Protein AF-A0A430KWW9-F1 (afdb_monomer_lite)

Organism: NCBI:txid1147111

pLDDT: mean 76.08, std 17.04, range [33.22, 94.31]

Radius of gyration: 26.54 Å; chains: 1; bounding box: 90×92×51 Å

Secondary structure (DSSP, 8-state):
--PPPPPPPPPP------TTSHHHHHHHHHHHHHHHHHHHHHHHH-TT--PPP--TT----HHHHHHHHHHTSHHHHHHHHHHHHHHHHS-GGGS----SS-HHHHHHHHHHH--SSSHHHHHHHHHHHHHHHHHHHHHHHHTT-SS--HHHHHHHHHHHT--HHHHHHHHHHHHHHHHHH-STT---GGGS----SSSS-HHHHHHHHHH-TTPPPHHHHHHHTT-HHHHHHTS-HHHHHHHHHHHHHHHHHHHH-----BHHHHHT--S----HHHHHHHT-B-

Foldseek 3Di:
DDDDDDDDDDDDDDDDPPPDPPPVVVVLVVLVVVLVVLQVLQCVVAVQFPQFDADPPDRADLLLSLQQSLLRGLLLLVLLVVLVVCLVPDDPPLADDPDPDDPLLRLLLLLVSQDDPDSNSVLSNLVSLQSNLVVVCVVCVVVVHRDDDPVRLVVVCVSSVHDSVVNVVSNVSNLLSCLQLDPPQSLSSSSRDPQDDPPDPPVVSVVCCVSPSNHQDPVSSVVSSVRNVSNVVRHDPVSSVLSSVLSVQVVCCVPVVDDWDFQCNVVVPVVPPSHSVVSSNRSDID

Structure (mmCIF, N/CA/C/O backbone):
data_AF-A0A430KWW9-F1
#
_entry.id   AF-A0A430KWW9-F1
#
loop_
_atom_site.group_PDB
_atom_site.id
_atom_site.type_symbol
_atom_site.label_atom_id
_atom_site.label_alt_id
_atom_site.label_comp_id
_atom_site.label_asym_id
_atom_site.label_entity_id
_atom_site.label_seq_id
_atom_site.pdbx_PDB_ins_code
_atom_site.Cartn_x
_atom_site.Cartn_y
_atom_site.Cartn_z
_atom_site.occupancy
_atom_site.B_iso_or_equiv
_atom_site.auth_seq_id
_atom_site.auth_comp_id
_atom_site.auth_asym_id
_atom_site.auth_atom_id
_atom_site.pdbx_PDB_model_num
ATOM 1 N N . MET A 1 1 ? 66.728 -73.076 -13.005 1.00 38.78 1 MET A N 1
ATOM 2 C CA . MET A 1 1 ? 66.770 -71.621 -12.751 1.00 38.78 1 MET A CA 1
ATOM 3 C C . MET A 1 1 ? 65.461 -70.983 -13.212 1.00 38.78 1 MET A C 1
ATOM 5 O O . MET A 1 1 ? 65.357 -70.652 -14.385 1.00 38.78 1 MET A O 1
ATOM 9 N N . PRO A 1 2 ? 64.451 -70.851 -12.337 1.00 38.16 2 PRO A N 1
ATOM 10 C CA . PRO A 1 2 ? 63.331 -69.935 -12.533 1.00 38.16 2 PRO A CA 1
ATOM 11 C C . PRO A 1 2 ? 63.463 -68.717 -11.599 1.00 38.16 2 PRO A C 1
ATOM 13 O O . PRO A 1 2 ? 63.706 -68.868 -10.402 1.00 38.16 2 PRO A O 1
ATOM 16 N N . LEU A 1 3 ? 63.342 -67.512 -12.162 1.00 37.22 3 LEU A N 1
ATOM 17 C CA . LEU A 1 3 ? 63.387 -66.235 -11.439 1.00 37.22 3 LEU A CA 1
ATOM 18 C C . LEU A 1 3 ? 62.033 -65.905 -10.770 1.00 37.22 3 LEU A C 1
ATOM 20 O O . LEU A 1 3 ? 60.998 -66.379 -11.243 1.00 37.22 3 LEU A O 1
ATOM 24 N N . PRO A 1 4 ? 62.021 -65.108 -9.680 1.00 42.25 4 PRO A N 1
ATOM 25 C CA . PRO A 1 4 ? 60.924 -65.049 -8.718 1.00 42.25 4 PRO A CA 1
ATOM 26 C C . PRO A 1 4 ? 59.933 -63.893 -8.934 1.00 42.25 4 PRO A C 1
ATOM 28 O O . PRO A 1 4 ? 60.254 -62.835 -9.471 1.00 42.25 4 PRO A O 1
ATOM 31 N N . ILE A 1 5 ? 58.726 -64.126 -8.418 1.00 39.41 5 ILE A N 1
ATOM 32 C CA . ILE A 1 5 ? 57.559 -63.240 -8.339 1.00 39.41 5 ILE A CA 1
ATOM 33 C C . ILE A 1 5 ? 57.822 -62.098 -7.338 1.00 39.41 5 ILE A C 1
ATOM 35 O O . ILE A 1 5 ? 58.168 -62.353 -6.184 1.00 39.41 5 ILE A O 1
ATOM 39 N N . LEU A 1 6 ? 57.620 -60.842 -7.755 1.00 41.22 6 LEU A N 1
ATOM 40 C CA . LEU A 1 6 ? 57.701 -59.664 -6.883 1.00 41.22 6 LEU A CA 1
ATOM 41 C C . LEU A 1 6 ? 56.338 -59.320 -6.259 1.00 41.22 6 LEU A C 1
ATOM 43 O O . LEU A 1 6 ? 55.342 -59.116 -6.950 1.00 41.22 6 LEU A O 1
ATOM 47 N N . LEU A 1 7 ? 56.346 -59.227 -4.926 1.00 38.12 7 LEU A N 1
ATOM 48 C CA . LEU A 1 7 ? 55.269 -58.774 -4.046 1.00 38.12 7 LEU A CA 1
ATOM 49 C C . LEU A 1 7 ? 54.852 -57.314 -4.312 1.00 38.12 7 LEU A C 1
ATOM 51 O O . LEU A 1 7 ? 55.646 -56.393 -4.121 1.00 38.12 7 LEU A O 1
ATOM 55 N N . GLY A 1 8 ? 53.569 -57.095 -4.615 1.00 35.69 8 GLY A N 1
ATOM 56 C CA . GLY A 1 8 ? 52.914 -55.784 -4.562 1.00 35.69 8 GLY A CA 1
ATOM 57 C C . GLY A 1 8 ? 52.232 -55.549 -3.209 1.00 35.69 8 GLY A C 1
ATOM 58 O O . GLY A 1 8 ? 51.313 -56.271 -2.831 1.00 35.69 8 GLY A O 1
ATOM 59 N N . LYS A 1 9 ? 52.705 -54.541 -2.469 1.00 38.06 9 LYS A N 1
ATOM 60 C CA . LYS A 1 9 ? 52.205 -54.100 -1.155 1.00 38.06 9 LYS A CA 1
ATOM 61 C C . LYS A 1 9 ? 50.854 -53.369 -1.277 1.00 38.06 9 LYS A C 1
ATOM 63 O O . LYS A 1 9 ? 50.667 -52.568 -2.186 1.00 38.06 9 LYS A O 1
ATOM 68 N N . ARG A 1 10 ? 49.947 -53.600 -0.315 1.00 34.56 10 ARG A N 1
ATOM 69 C CA . ARG A 1 10 ? 48.688 -52.847 -0.112 1.00 34.56 10 ARG A CA 1
ATOM 70 C C . ARG A 1 10 ? 48.962 -51.350 0.127 1.00 34.56 10 ARG A C 1
ATOM 72 O O . ARG A 1 10 ? 49.798 -51.054 0.985 1.00 34.56 10 ARG A O 1
ATOM 79 N N . PRO A 1 11 ? 48.225 -50.418 -0.501 1.00 36.50 11 PRO A N 1
ATOM 80 C CA . PRO A 1 11 ? 48.185 -49.030 -0.058 1.00 36.50 11 PRO A CA 1
ATOM 81 C C . PRO A 1 11 ? 47.223 -48.856 1.125 1.00 36.50 11 PRO A C 1
ATOM 83 O O . PRO A 1 11 ? 46.159 -49.474 1.185 1.00 36.50 11 PRO A O 1
ATOM 86 N N . ARG A 1 12 ? 47.654 -48.022 2.074 1.00 33.22 12 ARG A N 1
ATOM 87 C CA . ARG A 1 12 ? 46.928 -47.566 3.263 1.00 33.22 12 ARG A CA 1
ATOM 88 C C . ARG A 1 12 ? 45.731 -46.697 2.866 1.00 33.22 12 ARG A C 1
ATOM 90 O O . ARG A 1 12 ? 45.786 -45.992 1.866 1.00 33.22 12 ARG A O 1
ATOM 97 N N . ALA A 1 13 ? 44.677 -46.756 3.677 1.00 37.62 13 ALA A N 1
ATOM 98 C CA . ALA A 1 13 ? 43.597 -45.784 3.653 1.00 37.62 13 ALA A CA 1
ATOM 99 C C . ALA A 1 13 ? 44.137 -44.443 4.168 1.00 37.62 13 ALA A C 1
ATOM 101 O O . ALA A 1 13 ? 44.498 -44.344 5.340 1.00 37.62 13 ALA A O 1
ATOM 102 N N . ASP A 1 14 ? 44.211 -43.454 3.282 1.00 36.47 14 ASP A N 1
ATOM 103 C CA . ASP A 1 14 ? 44.423 -42.064 3.660 1.00 36.47 14 ASP A CA 1
ATOM 104 C C . ASP A 1 14 ? 43.061 -41.413 3.918 1.00 36.47 14 ASP A C 1
ATOM 106 O O . ASP A 1 14 ? 42.195 -41.324 3.045 1.00 36.47 14 ASP A O 1
ATOM 110 N N . ASP A 1 15 ? 42.904 -40.984 5.165 1.00 42.59 15 ASP A N 1
ATOM 111 C CA . ASP A 1 15 ? 41.887 -40.069 5.659 1.00 42.59 15 ASP A CA 1
ATOM 112 C C . ASP A 1 15 ? 41.907 -38.776 4.823 1.00 42.59 15 ASP A C 1
ATOM 114 O O . ASP A 1 15 ? 42.842 -37.977 4.902 1.00 42.59 15 ASP A O 1
ATOM 118 N N . GLN A 1 16 ? 40.855 -38.530 4.041 1.00 38.06 16 GLN A N 1
ATOM 119 C CA . GLN A 1 16 ? 40.534 -37.187 3.557 1.00 38.06 16 GLN A CA 1
ATOM 120 C C . GLN A 1 16 ? 39.196 -36.749 4.142 1.00 38.06 16 GLN A C 1
ATOM 122 O O . GLN A 1 16 ? 38.118 -36.950 3.580 1.00 38.06 16 GLN A O 1
ATOM 127 N N . GLY A 1 17 ? 39.298 -36.106 5.307 1.00 33.53 17 GLY A N 1
ATOM 128 C CA . GLY A 1 17 ? 38.228 -35.327 5.906 1.00 33.53 17 GLY A CA 1
ATOM 129 C C . GLY A 1 17 ? 37.705 -34.288 4.916 1.00 33.53 17 GLY A C 1
ATOM 130 O O . GLY A 1 17 ? 38.382 -33.321 4.571 1.00 33.53 17 GLY A O 1
ATOM 131 N N . THR A 1 18 ? 36.462 -34.478 4.484 1.00 36.53 18 THR A N 1
ATOM 132 C CA . THR A 1 18 ? 35.716 -33.508 3.683 1.00 36.53 18 THR A CA 1
ATOM 133 C C . THR A 1 18 ? 35.315 -32.329 4.579 1.00 36.53 18 THR A C 1
ATOM 135 O O . THR A 1 18 ? 34.227 -32.287 5.153 1.00 36.53 18 THR A O 1
ATOM 138 N N . GLN A 1 19 ? 36.213 -31.356 4.747 1.00 48.34 19 GLN A N 1
ATOM 139 C CA . GLN A 1 19 ? 35.914 -30.073 5.388 1.00 48.34 19 GLN A CA 1
ATOM 140 C C . GLN A 1 19 ? 35.243 -29.108 4.399 1.00 48.34 19 GLN A C 1
ATOM 142 O O . GLN A 1 19 ? 35.874 -28.186 3.893 1.00 48.34 19 GLN A O 1
ATOM 147 N N . THR A 1 20 ? 33.939 -29.262 4.162 1.00 44.56 20 THR A N 1
ATOM 148 C CA . THR A 1 20 ? 33.122 -28.209 3.512 1.00 44.56 20 THR A CA 1
ATOM 149 C C . THR A 1 20 ? 31.705 -28.046 4.084 1.00 44.56 20 THR A C 1
ATOM 151 O O . THR A 1 20 ? 30.965 -27.184 3.621 1.00 44.56 20 THR A O 1
ATOM 154 N N . SER A 1 21 ? 31.316 -28.753 5.155 1.00 48.50 21 SER A N 1
ATOM 155 C CA . SER A 1 21 ? 29.934 -28.694 5.686 1.00 48.50 21 SER A CA 1
ATOM 156 C C . SER A 1 21 ? 29.679 -27.646 6.787 1.00 48.50 21 SER A C 1
ATOM 158 O O . SER A 1 21 ? 28.544 -27.445 7.209 1.00 48.50 21 SER A O 1
ATOM 160 N N . GLY A 1 22 ? 30.704 -26.932 7.268 1.00 41.28 22 GLY A N 1
ATOM 161 C CA . GLY A 1 22 ? 30.567 -26.057 8.443 1.00 41.28 22 GLY A CA 1
ATOM 162 C C . GLY A 1 22 ? 29.985 -24.659 8.185 1.00 41.28 22 GLY A C 1
ATOM 163 O O . GLY A 1 22 ? 29.409 -24.066 9.096 1.00 41.28 22 GLY A O 1
ATOM 164 N N . ARG A 1 23 ? 30.144 -24.090 6.981 1.00 46.41 23 ARG A N 1
ATOM 165 C CA . ARG A 1 23 ? 29.749 -22.691 6.696 1.00 46.41 23 ARG A CA 1
ATOM 166 C C . ARG A 1 23 ? 28.270 -22.538 6.325 1.00 46.41 23 ARG A C 1
ATOM 168 O O . ARG A 1 23 ? 27.642 -21.604 6.817 1.00 46.41 23 ARG A O 1
ATOM 175 N N . GLY A 1 24 ? 27.706 -23.463 5.544 1.00 51.75 24 GLY A N 1
ATOM 176 C CA . GLY A 1 24 ? 26.287 -23.433 5.151 1.00 51.75 24 GLY A CA 1
ATOM 177 C C . GLY A 1 24 ? 25.342 -23.555 6.351 1.00 51.75 24 GLY A C 1
ATOM 178 O O . GLY A 1 24 ? 24.460 -22.720 6.544 1.00 51.75 24 GLY A O 1
ATOM 179 N N . THR A 1 25 ? 25.611 -24.510 7.244 1.00 58.78 25 THR A N 1
ATOM 180 C CA . THR A 1 25 ? 24.806 -24.751 8.454 1.00 58.78 25 THR A CA 1
ATOM 181 C C . THR A 1 25 ? 24.889 -23.590 9.457 1.00 58.78 25 THR A C 1
ATOM 183 O O . THR A 1 25 ? 23.905 -23.247 10.114 1.00 58.78 25 THR A O 1
ATOM 186 N N . ARG A 1 26 ? 26.048 -22.916 9.563 1.00 57.81 26 ARG A N 1
ATOM 187 C CA . ARG A 1 26 ? 26.227 -21.737 10.438 1.00 57.81 26 ARG A CA 1
ATOM 188 C C . ARG A 1 26 ? 25.519 -20.486 9.907 1.00 57.81 26 ARG A C 1
ATOM 190 O O . ARG A 1 26 ? 24.989 -19.714 10.700 1.00 57.81 26 ARG A O 1
ATOM 197 N N . ALA A 1 27 ? 25.495 -20.280 8.591 1.00 63.19 27 ALA A N 1
ATOM 198 C CA . ALA A 1 27 ? 24.801 -19.146 7.983 1.00 63.19 27 ALA A CA 1
ATOM 199 C C . ALA A 1 27 ? 23.269 -19.283 8.089 1.00 63.19 27 ALA A C 1
ATOM 201 O O . ALA A 1 27 ? 22.613 -18.341 8.529 1.00 63.19 27 ALA A O 1
ATOM 202 N N . CYS A 1 28 ? 22.719 -20.472 7.804 1.00 62.16 28 CYS A N 1
ATOM 203 C CA . CYS A 1 28 ? 21.290 -20.776 7.974 1.00 62.16 28 CYS A CA 1
ATOM 204 C C . CYS A 1 28 ? 20.840 -20.580 9.436 1.00 62.16 28 CYS A C 1
ATOM 206 O O . CYS A 1 28 ? 19.866 -19.881 9.724 1.00 62.16 28 CYS A O 1
ATOM 208 N N . THR A 1 29 ? 21.624 -21.083 10.400 1.00 74.50 29 THR A N 1
ATOM 209 C CA . THR A 1 29 ? 21.323 -20.886 11.829 1.00 74.50 29 THR A CA 1
ATOM 210 C C . THR A 1 29 ? 21.416 -19.420 12.262 1.00 74.50 29 THR A C 1
ATOM 212 O O . THR A 1 29 ? 20.619 -18.986 13.094 1.00 74.50 29 THR A O 1
ATOM 215 N N . ALA A 1 30 ? 22.333 -18.626 11.700 1.00 81.25 30 ALA A N 1
ATOM 216 C CA . ALA A 1 30 ? 22.429 -17.195 11.987 1.00 81.25 30 ALA A CA 1
ATOM 217 C C . ALA A 1 30 ? 21.227 -16.405 11.441 1.00 81.25 30 ALA A C 1
ATOM 219 O O . ALA A 1 30 ? 20.666 -15.583 12.169 1.00 81.25 30 ALA A O 1
ATOM 220 N N . SER A 1 31 ? 20.798 -16.672 10.204 1.00 83.38 31 SER A N 1
ATOM 221 C CA . SER A 1 31 ? 19.612 -16.042 9.608 1.00 83.38 31 SER A CA 1
ATOM 222 C C . SER A 1 31 ? 18.344 -16.375 10.395 1.00 83.38 31 SER A C 1
ATOM 224 O O . SER A 1 31 ? 17.605 -15.470 10.782 1.00 83.38 31 SER A O 1
ATOM 226 N N . ARG A 1 32 ? 18.143 -17.649 10.757 1.00 86.81 32 ARG A N 1
ATOM 227 C CA . ARG A 1 32 ? 16.994 -18.071 11.574 1.00 86.81 32 ARG A CA 1
ATOM 228 C C . ARG A 1 32 ? 16.981 -17.404 12.950 1.00 86.81 32 ARG A C 1
ATOM 230 O O . ARG A 1 32 ? 15.936 -16.946 13.404 1.00 86.81 32 ARG A O 1
ATOM 237 N N . ARG A 1 33 ? 18.143 -17.285 13.607 1.00 88.06 33 ARG A N 1
ATOM 238 C CA . ARG A 1 33 ? 18.267 -16.567 14.892 1.00 88.06 33 ARG A CA 1
ATOM 239 C C . ARG A 1 33 ? 17.869 -15.097 14.770 1.00 88.06 33 ARG A C 1
ATOM 241 O O . ARG A 1 33 ? 17.209 -14.590 15.673 1.00 88.06 33 ARG A O 1
ATOM 248 N N . LYS A 1 34 ? 18.234 -14.425 13.671 1.00 90.44 34 LYS A N 1
ATOM 249 C CA . LYS A 1 34 ? 17.831 -13.032 13.416 1.00 90.44 34 LYS A CA 1
ATOM 250 C C . LYS A 1 34 ? 16.319 -12.901 13.250 1.00 90.44 34 LYS A C 1
ATOM 252 O O . LYS A 1 34 ? 15.728 -12.045 13.902 1.00 90.44 34 LYS A O 1
ATOM 257 N N . LEU A 1 35 ? 15.696 -13.772 12.453 1.00 92.44 35 LEU A N 1
ATOM 258 C CA . LEU A 1 35 ? 14.239 -13.772 12.272 1.00 92.44 35 LEU A CA 1
ATOM 259 C C . LEU A 1 35 ? 13.503 -14.064 13.585 1.00 92.44 35 LEU A C 1
ATOM 261 O O . LEU A 1 35 ? 12.558 -13.357 13.917 1.00 92.44 35 LEU A O 1
ATOM 265 N N . ASN A 1 36 ? 13.982 -15.022 14.383 1.00 91.75 36 ASN A N 1
ATOM 266 C CA . ASN A 1 36 ? 13.410 -15.306 15.702 1.00 91.75 36 ASN A CA 1
ATOM 267 C C . ASN A 1 36 ? 13.540 -14.104 16.649 1.00 91.75 36 ASN A C 1
ATOM 269 O O . ASN A 1 36 ? 12.582 -13.747 17.327 1.00 91.75 36 ASN A O 1
ATOM 273 N N . ALA A 1 37 ? 14.696 -13.435 16.671 1.00 92.56 37 ALA A N 1
ATOM 274 C CA . ALA A 1 37 ? 14.883 -12.231 17.477 1.00 92.56 37 ALA A CA 1
ATOM 275 C C . ALA A 1 37 ? 13.965 -11.081 17.027 1.00 92.56 37 ALA A C 1
ATOM 277 O O . ALA A 1 37 ? 13.469 -10.328 17.865 1.00 92.56 37 ALA A O 1
ATOM 278 N N . LEU A 1 38 ? 13.725 -10.941 15.720 1.00 92.44 38 LEU A N 1
ATOM 279 C CA . LEU A 1 38 ? 12.772 -9.973 15.181 1.00 92.44 38 LEU A CA 1
ATOM 280 C C . LEU A 1 38 ? 11.329 -10.335 15.560 1.00 92.44 38 LEU A C 1
ATOM 282 O O . LEU A 1 38 ? 10.604 -9.467 16.033 1.00 92.44 38 LEU A O 1
ATOM 286 N N . ALA A 1 39 ? 10.937 -11.604 15.435 1.00 93.62 39 ALA A N 1
ATOM 287 C CA . ALA A 1 39 ? 9.628 -12.100 15.856 1.00 93.62 39 ALA A CA 1
ATOM 288 C C . ALA A 1 39 ? 9.351 -11.799 17.336 1.00 93.62 39 ALA A C 1
ATOM 290 O O . ALA A 1 39 ? 8.290 -11.282 17.668 1.00 93.62 39 ALA A O 1
ATOM 291 N N . GLU A 1 40 ? 10.324 -12.040 18.219 1.00 93.12 40 GLU A N 1
ATOM 292 C CA . GLU A 1 40 ? 10.206 -11.713 19.644 1.00 93.12 40 GLU A CA 1
ATOM 293 C C . GLU A 1 40 ? 10.047 -10.209 19.893 1.00 93.12 40 GLU A C 1
ATOM 295 O O . GLU A 1 40 ? 9.245 -9.797 20.730 1.00 93.12 40 GLU A O 1
ATOM 300 N N . LYS A 1 41 ? 10.774 -9.362 19.153 1.00 92.12 41 LYS A N 1
ATOM 301 C CA . LYS A 1 41 ? 10.590 -7.904 19.233 1.00 92.12 41 LYS A CA 1
ATOM 302 C C . LYS A 1 41 ? 9.190 -7.490 18.789 1.00 92.12 41 LYS A C 1
ATOM 304 O O . LYS A 1 41 ? 8.596 -6.630 19.431 1.00 92.12 41 LYS A O 1
ATOM 309 N N . ILE A 1 42 ? 8.674 -8.096 17.720 1.00 91.38 42 ILE A N 1
ATOM 310 C CA . ILE A 1 42 ? 7.328 -7.815 17.218 1.00 91.38 42 ILE A CA 1
ATOM 311 C C . ILE A 1 42 ? 6.282 -8.250 18.242 1.00 91.38 42 ILE A C 1
ATOM 313 O O . ILE A 1 42 ? 5.456 -7.425 18.594 1.00 91.38 42 ILE A O 1
ATOM 317 N N . ARG A 1 43 ? 6.357 -9.466 18.799 1.00 91.25 43 ARG A N 1
ATOM 318 C CA . ARG A 1 43 ? 5.408 -9.945 19.827 1.00 91.25 43 ARG A CA 1
ATOM 319 C C . ARG A 1 43 ? 5.369 -9.056 21.066 1.00 91.25 43 ARG A C 1
ATOM 321 O O . ARG A 1 43 ? 4.312 -8.853 21.647 1.00 91.25 43 ARG A O 1
ATOM 328 N N . LYS A 1 44 ? 6.521 -8.520 21.478 1.00 88.69 44 LYS A N 1
ATOM 329 C CA . LYS A 1 44 ? 6.593 -7.569 22.597 1.00 88.69 44 LYS A CA 1
ATOM 330 C C . LYS A 1 44 ? 5.930 -6.232 22.278 1.00 88.69 44 LYS A C 1
ATOM 332 O O . LYS A 1 44 ? 5.445 -5.576 23.189 1.00 88.69 44 LYS A O 1
ATOM 337 N N . TRP A 1 45 ? 5.971 -5.813 21.016 1.00 86.00 45 TRP A N 1
ATOM 338 C CA . TRP A 1 45 ? 5.453 -4.521 20.573 1.00 86.00 45 TRP A CA 1
ATOM 339 C C . TRP A 1 45 ? 3.964 -4.584 20.203 1.00 86.00 45 TRP A C 1
ATOM 341 O O . TRP A 1 45 ? 3.192 -3.724 20.608 1.00 86.00 45 TRP A O 1
ATOM 351 N N . ASP A 1 46 ? 3.560 -5.626 19.481 1.00 85.25 46 ASP A N 1
ATOM 352 C CA . ASP A 1 46 ? 2.183 -5.953 19.124 1.00 85.25 46 ASP A CA 1
ATOM 353 C C . ASP A 1 46 ? 1.913 -7.428 19.471 1.00 85.25 46 ASP A C 1
ATOM 355 O O . ASP A 1 46 ? 2.167 -8.316 18.647 1.00 85.25 46 ASP A O 1
ATOM 359 N N . PRO A 1 47 ? 1.404 -7.709 20.687 1.00 85.69 47 PRO A N 1
ATOM 360 C CA . PRO A 1 47 ? 1.076 -9.065 21.131 1.00 85.69 47 PRO A CA 1
ATOM 361 C C . PRO A 1 47 ? 0.043 -9.769 20.252 1.00 85.69 47 PRO A C 1
ATOM 363 O O . PRO A 1 47 ? -0.027 -10.996 20.254 1.00 85.69 47 PRO A O 1
ATOM 366 N N . ASN A 1 48 ? -0.746 -8.999 19.501 1.00 84.38 48 ASN A N 1
ATOM 367 C CA . ASN A 1 48 ? -1.794 -9.516 18.637 1.00 84.38 48 ASN A CA 1
ATOM 368 C C . ASN A 1 48 ? -1.326 -9.686 17.186 1.00 84.38 48 ASN A C 1
ATOM 370 O O . ASN A 1 48 ? -2.099 -10.160 16.364 1.00 84.38 48 ASN A O 1
ATOM 374 N N . CYS A 1 49 ? -0.084 -9.322 16.847 1.00 87.25 49 CYS A N 1
ATOM 375 C CA . CYS A 1 49 ? 0.445 -9.506 15.500 1.00 87.25 49 CYS A CA 1
ATOM 376 C C . CYS A 1 49 ? 0.537 -10.994 15.147 1.00 87.25 49 CYS A C 1
ATOM 378 O O . CYS A 1 49 ? 1.149 -11.794 15.868 1.00 87.25 49 CYS A O 1
ATOM 380 N N . ARG A 1 50 ? -0.002 -11.364 13.981 1.00 89.25 50 ARG A N 1
ATOM 381 C CA . ARG A 1 50 ? 0.139 -12.717 13.444 1.00 89.25 50 ARG A CA 1
ATOM 382 C C . ARG A 1 50 ? 1.523 -12.862 12.813 1.00 89.25 50 ARG A C 1
ATOM 384 O O . ARG A 1 50 ? 1.755 -12.510 11.660 1.00 89.25 50 ARG A O 1
ATOM 391 N N . ILE A 1 51 ? 2.472 -13.343 13.615 1.00 92.44 51 ILE A N 1
ATOM 392 C CA . ILE A 1 51 ? 3.860 -13.534 13.184 1.00 92.44 51 ILE A CA 1
ATOM 393 C C . ILE A 1 51 ? 3.921 -14.548 12.029 1.00 92.44 51 ILE A C 1
ATOM 395 O O . ILE A 1 51 ? 3.423 -15.665 12.198 1.00 92.44 51 ILE A O 1
ATOM 399 N N . PRO A 1 52 ? 4.581 -14.217 10.902 1.00 93.00 52 PRO A N 1
ATOM 400 C CA . PRO A 1 52 ? 4.723 -15.138 9.784 1.00 93.00 52 PRO A CA 1
ATOM 401 C C . PRO A 1 52 ? 5.392 -16.451 10.186 1.00 93.00 52 PRO A C 1
ATOM 403 O O . PRO A 1 52 ? 6.425 -16.464 10.864 1.00 93.00 52 PRO A O 1
ATOM 406 N N . GLN A 1 53 ? 4.829 -17.565 9.726 1.00 90.38 53 GLN A N 1
ATOM 407 C CA . GLN A 1 53 ? 5.447 -18.875 9.887 1.00 90.38 53 GLN A CA 1
ATOM 408 C C . GLN A 1 53 ? 6.523 -19.051 8.818 1.00 90.38 53 GLN A C 1
ATOM 410 O O . GLN A 1 53 ? 6.252 -18.910 7.630 1.00 90.38 53 GLN A O 1
ATOM 415 N N . VAL A 1 54 ? 7.750 -19.356 9.239 1.00 89.06 54 VAL A N 1
ATOM 416 C CA . VAL A 1 54 ? 8.875 -19.576 8.322 1.00 89.06 54 VAL A CA 1
ATOM 417 C C . VAL A 1 54 ? 9.060 -21.080 8.123 1.00 89.06 54 VAL A C 1
ATOM 419 O O . VAL A 1 54 ? 9.456 -21.756 9.083 1.00 89.06 54 VAL A O 1
ATOM 422 N N . PRO A 1 55 ? 8.821 -21.622 6.912 1.00 84.19 55 PRO A N 1
ATOM 423 C CA . PRO A 1 55 ? 9.081 -23.025 6.609 1.00 84.19 55 PRO A CA 1
ATOM 424 C C . PRO A 1 55 ? 10.493 -23.462 7.016 1.00 84.19 55 PRO A C 1
ATOM 426 O O . PRO A 1 55 ? 11.454 -22.685 6.968 1.00 84.19 55 PRO A O 1
ATOM 429 N N . ARG A 1 56 ? 10.643 -24.725 7.432 1.00 79.94 56 ARG A N 1
ATOM 430 C CA . ARG A 1 56 ? 11.942 -25.264 7.876 1.00 79.94 56 ARG A CA 1
ATOM 431 C C . ARG A 1 56 ? 13.004 -25.162 6.783 1.00 79.94 56 ARG A C 1
ATOM 433 O O . ARG A 1 56 ? 14.122 -24.769 7.092 1.00 79.94 56 ARG A O 1
ATOM 440 N N . ASP A 1 57 ? 12.611 -25.360 5.532 1.00 81.50 57 ASP A N 1
ATOM 441 C CA . ASP A 1 57 ? 13.519 -25.370 4.380 1.00 81.50 57 ASP A CA 1
ATOM 442 C C . ASP A 1 57 ? 13.646 -24.003 3.686 1.00 81.50 57 ASP A C 1
ATOM 444 O O . ASP A 1 57 ? 14.168 -23.906 2.579 1.00 81.50 57 ASP A O 1
ATOM 448 N N . SER A 1 58 ? 13.173 -22.929 4.329 1.00 81.75 58 SER A N 1
ATOM 449 C CA . SER A 1 58 ? 13.245 -21.565 3.796 1.00 81.75 58 SER A CA 1
ATOM 450 C C . SER A 1 58 ? 13.934 -20.609 4.766 1.00 81.75 58 SER A C 1
ATOM 452 O O . SER A 1 58 ? 13.676 -20.655 5.969 1.00 81.75 58 SER A O 1
ATOM 454 N N . ASP A 1 59 ? 14.736 -19.692 4.228 1.00 86.19 59 ASP A N 1
ATOM 455 C CA . ASP A 1 59 ? 15.317 -18.568 4.963 1.00 86.19 59 ASP A CA 1
ATOM 456 C C . ASP A 1 59 ? 14.938 -17.262 4.236 1.00 86.19 59 ASP A C 1
ATOM 458 O O . ASP A 1 59 ? 15.724 -16.746 3.436 1.00 86.19 59 ASP A O 1
ATOM 462 N N . PRO A 1 60 ? 13.713 -16.741 4.442 1.00 90.81 60 PRO A N 1
ATOM 463 C CA . PRO A 1 60 ? 13.257 -15.554 3.737 1.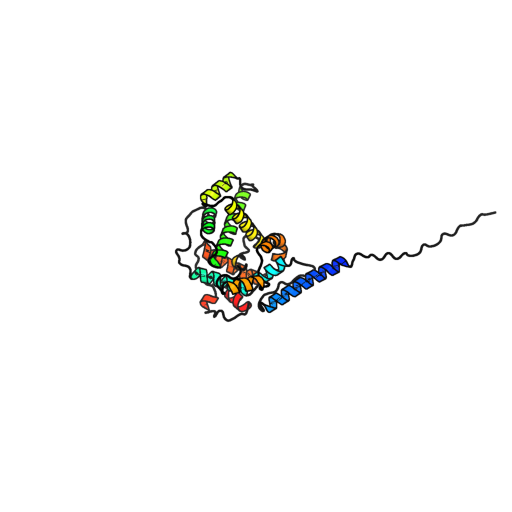00 90.81 60 PRO A CA 1
ATOM 464 C C . PRO A 1 60 ? 14.074 -14.318 4.149 1.00 90.81 60 PRO A C 1
ATOM 466 O O . PRO A 1 60 ? 14.519 -14.218 5.301 1.00 90.81 60 PRO A O 1
ATOM 469 N N . PRO A 1 61 ? 14.236 -13.331 3.250 1.00 92.62 61 PRO A N 1
ATOM 470 C CA . PRO A 1 61 ? 14.857 -12.059 3.591 1.00 92.62 61 PRO A CA 1
ATOM 471 C C . PRO A 1 61 ? 14.147 -11.377 4.767 1.00 92.62 61 PRO A C 1
ATOM 473 O O . PRO A 1 61 ? 12.917 -11.337 4.830 1.00 92.62 61 PRO A O 1
ATOM 476 N N . GLU A 1 62 ? 14.919 -10.755 5.663 1.00 92.25 62 GLU A N 1
ATOM 477 C CA . GLU A 1 62 ? 14.387 -10.048 6.840 1.00 92.25 62 GLU A CA 1
ATOM 478 C C . GLU A 1 62 ? 13.330 -8.998 6.461 1.00 92.25 62 GLU A C 1
ATOM 480 O O . GLU A 1 62 ? 12.315 -8.866 7.139 1.00 92.25 62 GLU A O 1
ATOM 485 N N . VAL A 1 63 ? 13.524 -8.300 5.335 1.00 91.88 63 VAL A N 1
ATOM 486 C CA . VAL A 1 63 ? 12.573 -7.298 4.832 1.00 91.88 63 VAL A CA 1
ATOM 487 C C . VAL A 1 63 ? 11.221 -7.901 4.439 1.00 91.88 63 VAL A C 1
ATOM 489 O O . VAL A 1 63 ? 10.191 -7.292 4.716 1.00 91.88 63 VAL A O 1
ATOM 492 N N . ALA A 1 64 ? 11.208 -9.098 3.845 1.00 93.06 64 ALA A N 1
ATOM 493 C CA . ALA A 1 64 ? 9.983 -9.792 3.456 1.00 93.06 64 ALA A CA 1
ATOM 494 C C . ALA A 1 64 ? 9.221 -10.276 4.695 1.00 93.06 64 ALA A C 1
ATOM 496 O O . ALA A 1 64 ? 8.020 -10.042 4.811 1.00 93.06 64 ALA A O 1
ATOM 497 N N . PHE A 1 65 ? 9.939 -10.852 5.666 1.00 94.31 65 PHE A N 1
ATOM 498 C CA . PHE A 1 65 ? 9.372 -11.253 6.954 1.00 94.31 65 PHE A CA 1
ATOM 499 C C . PHE A 1 65 ? 8.765 -10.069 7.709 1.00 94.31 65 PHE A C 1
ATOM 501 O O . PHE A 1 65 ? 7.624 -10.124 8.166 1.00 94.31 65 PHE A O 1
ATOM 508 N N . LYS A 1 66 ? 9.509 -8.965 7.795 1.00 92.62 66 LYS A N 1
ATOM 509 C CA . LYS A 1 66 ? 9.069 -7.732 8.447 1.00 92.62 66 LYS A CA 1
ATOM 510 C C . LYS A 1 66 ? 7.837 -7.132 7.768 1.00 92.62 66 LYS A C 1
ATOM 512 O O . LYS A 1 66 ? 6.910 -6.723 8.458 1.00 92.62 66 LYS A O 1
ATOM 517 N N . ALA A 1 67 ? 7.805 -7.102 6.435 1.00 91.38 67 ALA A N 1
ATOM 518 C CA . ALA A 1 67 ? 6.658 -6.612 5.674 1.00 91.38 67 ALA A CA 1
ATOM 519 C C . ALA A 1 67 ? 5.417 -7.496 5.871 1.00 91.38 67 ALA A C 1
ATOM 521 O O . ALA A 1 67 ? 4.334 -6.967 6.114 1.00 91.38 67 ALA A O 1
ATOM 522 N N . ALA A 1 68 ? 5.577 -8.823 5.837 1.00 93.06 68 ALA A N 1
ATOM 523 C CA . ALA A 1 68 ? 4.488 -9.768 6.077 1.00 93.06 68 ALA A CA 1
ATOM 524 C C . ALA A 1 68 ? 3.920 -9.629 7.497 1.00 93.06 68 ALA A C 1
ATOM 526 O O . ALA A 1 68 ? 2.705 -9.614 7.667 1.00 93.06 68 ALA A O 1
ATOM 527 N N . ALA A 1 69 ? 4.776 -9.464 8.509 1.00 93.00 69 ALA A N 1
ATOM 528 C CA . ALA A 1 69 ? 4.329 -9.189 9.873 1.00 93.00 69 ALA A CA 1
ATOM 529 C C . ALA A 1 69 ? 3.629 -7.824 9.990 1.00 93.00 69 ALA A C 1
ATOM 531 O O . ALA A 1 69 ? 2.637 -7.700 10.698 1.00 93.00 69 ALA A O 1
ATOM 532 N N . SER A 1 70 ? 4.122 -6.804 9.277 1.00 91.19 70 SER A N 1
ATOM 533 C CA . SER A 1 70 ? 3.549 -5.451 9.280 1.00 91.19 70 SER A CA 1
ATOM 534 C C . SER A 1 70 ? 2.117 -5.449 8.747 1.00 91.19 70 SER A C 1
ATOM 536 O O . SER A 1 70 ? 1.234 -4.915 9.408 1.00 91.19 70 SER A O 1
ATOM 538 N N . VAL A 1 71 ? 1.862 -6.114 7.616 1.00 91.25 71 VAL A N 1
ATOM 539 C CA . VAL A 1 71 ? 0.512 -6.236 7.031 1.00 91.25 71 VAL A CA 1
ATOM 540 C C . VAL A 1 71 ? -0.437 -7.026 7.936 1.00 91.25 71 VAL A C 1
ATOM 542 O O . VAL A 1 71 ? -1.606 -6.678 8.035 1.00 91.25 71 VAL A O 1
ATOM 545 N N . GLN A 1 72 ? 0.068 -8.050 8.629 1.00 90.94 72 GLN A N 1
ATOM 546 C CA . GLN A 1 72 ? -0.719 -8.932 9.505 1.00 90.94 72 GLN A CA 1
ATOM 547 C C . GLN A 1 72 ? -0.764 -8.462 10.975 1.00 90.94 72 GLN A C 1
ATOM 549 O O . GLN A 1 72 ? -1.020 -9.244 11.896 1.00 90.94 72 GLN A O 1
ATOM 554 N N . SER A 1 73 ? -0.437 -7.192 11.218 1.00 88.75 73 SER A N 1
ATOM 555 C CA . SER A 1 73 ? -0.394 -6.596 12.555 1.00 88.75 73 SER A CA 1
ATOM 556 C C . SER A 1 73 ? -1.724 -5.949 12.932 1.00 88.75 73 SER A C 1
ATOM 558 O O . SER A 1 73 ? -2.481 -5.492 12.073 1.00 88.75 73 SER A O 1
ATOM 560 N N . SER A 1 74 ? -1.981 -5.822 14.235 1.00 85.88 74 SER A N 1
ATOM 561 C CA . SER A 1 74 ? -3.123 -5.038 14.715 1.00 85.88 74 SER A CA 1
ATOM 562 C C . SER A 1 74 ? -2.986 -3.560 14.328 1.00 85.88 74 SER A C 1
ATOM 564 O O . SER A 1 74 ? -3.987 -2.891 14.073 1.00 85.88 74 SER A O 1
ATOM 566 N N . LEU A 1 75 ? -1.750 -3.062 14.195 1.00 83.62 75 LEU A N 1
ATOM 567 C CA . LEU A 1 75 ? -1.462 -1.708 13.722 1.00 83.62 75 LEU A CA 1
ATOM 568 C C . LEU A 1 75 ? -1.965 -1.471 12.292 1.00 83.62 75 LEU A C 1
ATOM 570 O O . LEU A 1 75 ? -2.538 -0.418 12.025 1.00 83.62 75 LEU A O 1
ATOM 574 N N . ALA A 1 76 ? -1.776 -2.431 11.384 1.00 87.50 76 ALA A N 1
ATOM 575 C CA . ALA A 1 76 ? -2.266 -2.316 10.012 1.00 87.50 76 ALA A CA 1
ATOM 576 C C . ALA A 1 76 ? -3.798 -2.250 9.956 1.00 87.50 76 ALA A C 1
ATOM 578 O O . ALA A 1 76 ? -4.349 -1.440 9.212 1.00 87.50 76 ALA A O 1
ATOM 579 N N . VAL A 1 77 ? -4.487 -3.040 10.786 1.00 87.94 77 VAL A N 1
ATOM 580 C CA . VAL A 1 77 ? -5.955 -3.004 10.871 1.00 87.94 77 VAL A CA 1
ATOM 581 C C . VAL A 1 77 ? -6.450 -1.687 11.474 1.00 87.94 77 VAL A C 1
ATOM 583 O O . VAL A 1 77 ? -7.355 -1.062 10.930 1.00 87.94 77 VAL A O 1
ATOM 586 N N . LYS A 1 78 ? -5.813 -1.199 12.544 1.00 83.69 78 LYS A N 1
ATOM 587 C CA . LYS A 1 78 ? -6.126 0.111 13.142 1.00 83.69 78 LYS A CA 1
ATOM 588 C C . LYS A 1 78 ? -5.898 1.259 12.161 1.00 83.69 78 LYS A C 1
ATOM 590 O O . LYS A 1 78 ? -6.720 2.167 12.081 1.00 83.69 78 LYS A O 1
ATOM 595 N N . GLN A 1 79 ? -4.815 1.206 11.383 1.00 84.62 79 GLN A N 1
ATOM 596 C CA . GLN A 1 79 ? -4.589 2.165 10.307 1.00 84.62 79 GLN A CA 1
ATOM 597 C C . GLN A 1 79 ? -5.731 2.118 9.295 1.00 84.62 79 GLN A C 1
ATOM 599 O O . GLN A 1 79 ? -6.246 3.168 8.932 1.00 84.62 79 GLN A O 1
ATOM 604 N N . PHE A 1 80 ? -6.135 0.929 8.850 1.00 88.56 80 PHE A N 1
ATOM 605 C CA . PHE A 1 80 ? -7.240 0.783 7.909 1.00 88.56 80 PHE A CA 1
ATOM 606 C C . PHE A 1 80 ? -8.542 1.405 8.435 1.00 88.56 80 PHE A C 1
ATOM 608 O O . PHE A 1 80 ? -9.177 2.172 7.715 1.00 88.56 80 PHE A O 1
ATOM 615 N N . ILE A 1 81 ? -8.904 1.139 9.693 1.00 86.06 81 ILE A N 1
ATOM 616 C CA . ILE A 1 81 ? -10.088 1.739 10.328 1.00 86.06 81 ILE A CA 1
ATOM 617 C C . ILE A 1 81 ? -9.976 3.270 10.312 1.00 86.06 81 ILE A C 1
ATOM 619 O O . ILE A 1 81 ? -10.883 3.945 9.833 1.00 86.06 81 ILE A O 1
ATOM 623 N N . SER A 1 82 ? -8.824 3.813 10.719 1.00 83.06 82 SER A N 1
ATOM 624 C CA . SER A 1 82 ? -8.563 5.257 10.672 1.00 83.06 82 SER A CA 1
ATOM 625 C C . SER A 1 82 ? -8.686 5.834 9.253 1.00 83.06 82 SER A C 1
ATOM 627 O O . SER A 1 82 ? -9.285 6.891 9.066 1.00 83.06 82 SER A O 1
ATOM 629 N N . LEU A 1 83 ? -8.207 5.123 8.222 1.00 86.00 83 LEU A N 1
ATOM 630 C CA . LEU A 1 83 ? -8.372 5.533 6.820 1.00 86.00 83 LEU A CA 1
ATOM 631 C C . LEU A 1 83 ? -9.851 5.629 6.427 1.00 86.00 83 LEU A C 1
ATOM 633 O O . LEU A 1 83 ? -10.242 6.585 5.758 1.00 86.00 83 LEU A O 1
ATOM 637 N N . VAL A 1 84 ? -10.671 4.658 6.836 1.00 87.12 84 VAL A N 1
ATOM 638 C CA . VAL A 1 84 ? -12.115 4.656 6.563 1.00 87.12 84 VAL A CA 1
ATOM 639 C C . VAL A 1 84 ? -12.814 5.794 7.308 1.00 87.12 84 VAL A C 1
ATOM 641 O O . VAL A 1 84 ? -13.632 6.496 6.715 1.00 87.12 84 VAL A O 1
ATOM 644 N N . GLU A 1 85 ? -12.474 6.032 8.572 1.00 83.69 85 GLU A N 1
ATOM 645 C CA . GLU A 1 85 ? -13.037 7.128 9.367 1.00 83.69 85 GLU A CA 1
ATOM 646 C C . GLU A 1 85 ? -12.634 8.509 8.834 1.00 83.69 85 GLU A C 1
ATOM 648 O O . GLU A 1 85 ? -13.480 9.399 8.720 1.00 83.69 85 GLU A O 1
ATOM 653 N N . GLU A 1 86 ? -11.357 8.709 8.486 1.00 82.88 86 GLU A N 1
ATOM 654 C CA . GLU A 1 86 ? -10.881 9.916 7.799 1.00 82.88 86 GLU A CA 1
ATOM 655 C C . GLU A 1 86 ? -11.628 10.105 6.476 1.00 82.88 86 GLU A C 1
ATOM 657 O O . GLU A 1 86 ? -12.060 11.214 6.161 1.00 82.88 86 GLU A O 1
ATOM 662 N N . TRP A 1 87 ? -11.834 9.023 5.717 1.00 82.75 87 TRP A N 1
ATOM 663 C CA . TRP A 1 87 ? -12.586 9.080 4.472 1.00 82.75 87 TRP A CA 1
ATOM 664 C C . TRP A 1 87 ? -14.031 9.500 4.729 1.00 82.75 87 TRP A C 1
ATOM 666 O O . TRP A 1 87 ? -14.516 10.400 4.056 1.00 82.75 87 TRP A O 1
ATOM 676 N N . LYS A 1 88 ? -14.735 8.921 5.702 1.00 81.00 88 LYS A N 1
ATOM 677 C CA . LYS A 1 88 ? -16.143 9.260 5.973 1.00 81.00 88 LYS A CA 1
ATOM 678 C C . LYS A 1 88 ? -16.340 10.661 6.552 1.00 81.00 88 LYS A C 1
ATOM 680 O O . LYS A 1 88 ? -17.344 11.292 6.242 1.00 81.00 88 LYS A O 1
ATOM 685 N N . ARG A 1 89 ? -15.383 11.162 7.337 1.00 78.81 89 ARG A N 1
ATOM 686 C CA . ARG A 1 89 ? -15.403 12.531 7.883 1.00 78.81 89 ARG A CA 1
ATOM 687 C C . ARG A 1 89 ? -14.965 13.603 6.886 1.00 78.81 89 ARG A C 1
ATOM 689 O O . ARG A 1 89 ? -15.062 14.784 7.208 1.00 78.81 89 ARG A O 1
ATOM 696 N N . ARG A 1 90 ? -14.442 13.217 5.717 1.00 74.81 90 ARG A N 1
ATOM 697 C CA . ARG A 1 90 ? -13.941 14.174 4.725 1.00 74.81 90 ARG A CA 1
ATOM 698 C C . ARG A 1 90 ? -15.049 15.124 4.277 1.00 74.81 90 ARG A C 1
ATOM 700 O O . ARG A 1 90 ? -16.192 14.708 4.081 1.00 74.81 90 ARG A O 1
ATOM 707 N N . ASP A 1 91 ? -14.669 16.368 4.021 1.00 61.62 91 ASP A N 1
ATOM 708 C CA . ASP A 1 91 ? -15.542 17.286 3.307 1.00 61.62 91 ASP A CA 1
ATOM 709 C C . ASP A 1 91 ? -15.736 16.781 1.867 1.00 61.62 91 ASP A C 1
ATOM 711 O O . ASP A 1 91 ? -14.774 16.356 1.210 1.00 61.62 91 ASP A O 1
ATOM 715 N N . LYS A 1 92 ? -16.983 16.769 1.381 1.00 57.91 92 LYS A N 1
ATOM 716 C CA . LYS A 1 92 ? -17.334 16.190 0.070 1.00 57.91 92 LYS A CA 1
ATOM 717 C C . LYS A 1 92 ? -16.629 16.917 -1.079 1.00 57.91 92 LYS A C 1
ATOM 719 O O . LYS A 1 92 ? -16.383 16.301 -2.114 1.00 57.91 92 LYS A O 1
ATOM 724 N N . ASP A 1 93 ? -16.214 18.160 -0.851 1.00 49.31 93 ASP A N 1
ATOM 725 C CA . ASP A 1 93 ? -15.520 19.009 -1.821 1.00 49.31 93 ASP A CA 1
ATOM 726 C C . ASP A 1 93 ? -14.029 18.663 -2.001 1.00 49.31 93 ASP A C 1
ATOM 728 O O . ASP A 1 93 ? -13.370 19.174 -2.907 1.00 49.31 93 ASP A O 1
ATOM 732 N N . MET A 1 94 ? -13.469 17.767 -1.176 1.00 50.72 94 MET A N 1
ATOM 733 C CA . MET A 1 94 ? -12.028 17.481 -1.178 1.00 50.72 94 MET A CA 1
ATOM 734 C C . MET A 1 94 ? -11.562 16.585 -2.344 1.00 50.72 94 MET A C 1
ATOM 736 O O . MET A 1 94 ? -10.356 16.449 -2.560 1.00 50.72 94 MET A O 1
ATOM 740 N N . PHE A 1 95 ? -12.470 15.984 -3.128 1.00 55.34 95 PHE A N 1
ATOM 741 C CA . PHE A 1 95 ? -12.094 15.124 -4.256 1.00 55.34 95 PHE A CA 1
ATOM 742 C C . PHE A 1 95 ? -12.901 15.389 -5.526 1.00 55.34 95 PHE A C 1
ATOM 744 O O . PHE A 1 95 ? -14.123 15.484 -5.510 1.00 55.34 95 PHE A O 1
ATOM 751 N N . LEU A 1 96 ? -12.157 15.479 -6.634 1.00 50.50 96 LEU A N 1
ATOM 752 C CA . LEU A 1 96 ? -12.627 15.779 -7.985 1.00 50.50 96 LEU A CA 1
ATOM 753 C C . LEU A 1 96 ? -13.873 14.963 -8.355 1.00 50.50 96 LEU A C 1
ATOM 755 O O . LEU A 1 96 ? -13.849 13.733 -8.296 1.00 50.50 96 LEU A O 1
ATOM 759 N N . SER A 1 97 ? -14.909 15.692 -8.783 1.00 45.41 97 SER A N 1
ATOM 760 C CA . SER A 1 97 ? -16.111 15.189 -9.452 1.00 45.41 97 SER A CA 1
ATOM 761 C C . SER A 1 97 ? -15.772 14.055 -10.423 1.00 45.41 97 SER A C 1
ATOM 763 O O . SER A 1 97 ? -14.752 14.116 -11.118 1.00 45.41 97 SER A O 1
ATOM 765 N N . SER A 1 98 ? -16.628 13.031 -10.463 1.00 48.19 98 SER A N 1
ATOM 766 C CA . SER A 1 98 ? -16.628 11.916 -11.413 1.00 48.19 98 SER A CA 1
ATOM 767 C C . SER A 1 98 ? -16.833 12.421 -12.847 1.00 48.19 98 SER A C 1
ATOM 769 O O . SER A 1 98 ? -17.862 12.207 -13.482 1.00 48.19 98 SER A O 1
ATOM 771 N N . GLY A 1 99 ? -15.844 13.138 -13.371 1.00 50.59 99 GLY A N 1
ATOM 772 C CA . GLY A 1 99 ? -15.803 13.560 -14.758 1.00 50.59 99 GLY A CA 1
ATOM 773 C C . GLY A 1 99 ? -15.514 12.363 -15.656 1.00 50.59 99 GLY A C 1
ATOM 774 O O . GLY A 1 99 ? -14.699 11.507 -15.330 1.00 50.59 99 GLY A O 1
ATOM 775 N N . THR A 1 100 ? -16.134 12.329 -16.826 1.00 50.22 100 THR A N 1
ATOM 776 C CA . THR A 1 100 ? -15.970 11.340 -17.906 1.00 50.22 100 THR A CA 1
ATOM 777 C C . THR A 1 100 ? -14.591 11.380 -18.604 1.00 50.22 100 THR A C 1
ATOM 779 O O . THR A 1 100 ? -14.477 11.057 -19.783 1.00 50.22 100 THR A O 1
ATOM 782 N N . GLY A 1 101 ? -13.526 11.798 -17.908 1.00 59.06 101 GLY A N 1
ATOM 783 C CA . GLY A 1 101 ? -12.173 11.962 -18.462 1.00 59.06 101 GLY A CA 1
ATOM 784 C C . GLY A 1 101 ? -11.281 10.719 -18.347 1.00 59.06 101 GLY A C 1
ATOM 785 O O . GLY A 1 101 ? -11.592 9.799 -17.594 1.00 59.06 101 GLY A O 1
ATOM 786 N N . ASP A 1 102 ? -10.143 10.717 -19.050 1.00 75.31 102 ASP A N 1
ATOM 787 C CA . ASP A 1 102 ? -9.123 9.653 -19.003 1.00 75.31 102 ASP A CA 1
ATOM 788 C C . ASP A 1 102 ? -8.711 9.323 -17.552 1.00 75.31 102 ASP A C 1
ATOM 790 O O . ASP A 1 102 ? -8.299 10.201 -16.789 1.00 75.31 102 ASP A O 1
ATOM 794 N N . ILE A 1 103 ? -8.808 8.044 -17.171 1.00 74.06 103 ILE A N 1
ATOM 795 C CA . ILE A 1 103 ? -8.506 7.540 -15.822 1.00 74.06 103 ILE A CA 1
ATOM 796 C C . ILE A 1 103 ? -7.070 7.864 -15.372 1.00 74.06 103 ILE A C 1
ATOM 798 O O . ILE A 1 103 ? -6.831 8.153 -14.198 1.00 74.06 103 ILE A O 1
ATOM 802 N N . VAL A 1 104 ? -6.112 7.893 -16.303 1.00 76.69 104 VAL A N 1
ATOM 803 C CA . VAL A 1 104 ? -4.717 8.277 -16.044 1.00 76.69 104 VAL A CA 1
ATOM 804 C C . VAL A 1 104 ? -4.647 9.748 -15.667 1.00 76.69 104 VAL A C 1
ATOM 806 O O . VAL A 1 104 ? -3.948 10.104 -14.721 1.00 76.69 104 VAL A O 1
ATOM 809 N N . VAL A 1 105 ? -5.398 10.598 -16.365 1.00 76.62 105 VAL A N 1
ATOM 810 C CA . VAL A 1 105 ? -5.456 12.038 -16.095 1.00 76.62 105 VAL A CA 1
ATOM 811 C C . VAL A 1 105 ? -6.144 12.305 -14.760 1.00 76.62 105 VAL A C 1
ATOM 813 O O . VAL A 1 105 ? -5.681 13.139 -13.984 1.00 76.62 105 VAL A O 1
ATOM 816 N N . GLN A 1 106 ? -7.203 11.559 -14.435 1.00 75.19 106 GLN A N 1
ATOM 817 C CA . GLN A 1 106 ? -7.874 11.664 -13.138 1.00 75.19 106 GLN A CA 1
ATOM 818 C C . GLN A 1 106 ? -6.934 11.326 -11.977 1.00 75.19 106 GLN A C 1
ATOM 820 O O . GLN A 1 106 ? -6.808 12.106 -11.030 1.00 75.19 106 GLN A O 1
ATOM 825 N N . HIS A 1 107 ? -6.241 10.187 -12.047 1.00 74.75 107 HIS A N 1
ATOM 826 C CA . HIS A 1 107 ? -5.281 9.813 -11.011 1.00 74.75 107 HIS A CA 1
ATOM 827 C C . HIS A 1 107 ? -4.042 10.712 -11.012 1.00 74.75 107 HIS A C 1
ATOM 829 O O . HIS A 1 107 ? -3.539 11.038 -9.940 1.00 74.75 107 HIS A O 1
ATOM 835 N N . GLY A 1 108 ? -3.588 11.180 -12.173 1.00 71.06 108 GLY A N 1
ATOM 836 C CA . GLY A 1 108 ? -2.487 12.134 -12.278 1.00 71.06 108 GLY A CA 1
ATOM 837 C C . GLY A 1 108 ? -2.802 13.463 -11.589 1.00 71.06 108 GLY A C 1
ATOM 838 O O . GLY A 1 108 ? -2.002 13.945 -10.794 1.00 71.06 108 GLY A O 1
ATOM 839 N N . LYS A 1 109 ? -4.017 14.000 -11.756 1.00 74.12 109 LYS A N 1
ATOM 840 C CA . LYS A 1 109 ? -4.469 15.188 -11.007 1.00 74.12 109 LYS A CA 1
ATOM 841 C C . LYS A 1 109 ? -4.521 14.948 -9.495 1.00 74.12 109 LYS A C 1
ATOM 843 O O . LYS A 1 109 ? -4.218 15.848 -8.716 1.00 74.12 109 LYS A O 1
ATOM 848 N N . ARG A 1 110 ? -4.863 13.729 -9.054 1.00 72.62 110 ARG A N 1
ATOM 849 C CA . ARG A 1 110 ? -4.797 13.351 -7.629 1.00 72.62 110 ARG A CA 1
ATOM 850 C C . ARG A 1 110 ? -3.357 13.361 -7.097 1.00 72.62 110 ARG A C 1
ATOM 852 O O . ARG A 1 110 ? -3.168 13.746 -5.949 1.00 72.62 110 ARG A O 1
ATOM 859 N N . LEU A 1 111 ? -2.352 13.003 -7.904 1.00 71.06 111 LEU A N 1
ATOM 860 C CA . LEU A 1 111 ? -0.940 13.051 -7.488 1.00 71.06 111 LEU A CA 1
ATOM 861 C C . LEU A 1 111 ? -0.473 14.469 -7.156 1.00 71.06 111 LEU A C 1
ATOM 863 O O . LEU A 1 111 ? 0.238 14.645 -6.170 1.00 71.06 111 LEU A O 1
ATOM 867 N N . VAL A 1 112 ? -0.905 15.458 -7.941 1.00 64.31 112 VAL A N 1
ATOM 868 C CA . VAL A 1 112 ? -0.545 16.873 -7.752 1.00 64.31 112 VAL A CA 1
ATOM 869 C C . VAL A 1 112 ? -1.188 17.456 -6.489 1.00 64.31 112 VAL A C 1
ATOM 871 O O . VAL A 1 112 ? -0.573 18.253 -5.786 1.00 64.31 112 VAL A O 1
ATOM 874 N N . ASN A 1 113 ? -2.409 17.025 -6.162 1.00 63.12 113 ASN A N 1
ATOM 875 C CA . ASN A 1 113 ? -3.204 17.627 -5.087 1.00 63.12 113 ASN A CA 1
ATOM 876 C C . ASN A 1 113 ? -3.053 16.931 -3.721 1.00 63.12 113 ASN A C 1
ATOM 878 O O . ASN A 1 113 ? -3.399 17.514 -2.692 1.00 63.12 113 ASN A O 1
ATOM 882 N N . LEU A 1 114 ? -2.556 15.689 -3.685 1.00 64.19 114 LEU A N 1
ATOM 883 C CA . LEU A 1 114 ? -2.466 14.883 -2.465 1.00 64.19 114 LEU A CA 1
ATOM 884 C C . LEU A 1 114 ? -1.022 14.753 -2.006 1.00 64.19 114 LEU A C 1
ATOM 886 O O . LEU A 1 114 ? -0.313 13.846 -2.436 1.00 64.19 114 LEU A O 1
ATOM 890 N N . VAL A 1 115 ? -0.590 15.629 -1.101 1.00 57.28 115 VAL A N 1
ATOM 891 C CA . VAL A 1 115 ? 0.727 15.509 -0.467 1.00 57.28 115 VAL A CA 1
ATOM 892 C C . VAL A 1 115 ? 0.612 15.665 1.048 1.00 57.28 115 VAL A C 1
ATOM 894 O O . VAL A 1 115 ? 0.384 16.758 1.555 1.00 57.28 115 VAL A O 1
ATOM 897 N N . GLY A 1 116 ? 0.829 14.561 1.771 1.00 55.91 116 GLY A N 1
ATOM 898 C CA . GLY A 1 116 ? 1.495 14.544 3.075 1.00 55.91 116 GLY A CA 1
ATOM 899 C C . GLY A 1 116 ? 0.755 15.063 4.308 1.00 55.91 116 GLY A C 1
ATOM 900 O O . GLY A 1 116 ? 1.413 15.154 5.347 1.00 55.91 116 GLY A O 1
ATOM 901 N N . LYS A 1 117 ? -0.545 15.379 4.226 1.00 63.06 117 LYS A N 1
ATOM 902 C CA . LYS A 1 117 ? -1.316 16.010 5.320 1.00 63.06 117 LYS A CA 1
ATOM 903 C C . LYS A 1 117 ? -1.951 15.017 6.300 1.00 63.06 117 LYS A C 1
ATOM 905 O O . LYS A 1 117 ? -2.122 15.352 7.465 1.00 63.06 117 LYS A O 1
ATOM 910 N N . SER A 1 118 ? -2.281 13.810 5.849 1.00 73.94 118 SER A N 1
ATOM 911 C CA . SER A 1 118 ? -2.846 12.739 6.682 1.00 73.94 118 SER A CA 1
ATOM 912 C C . SER A 1 118 ? -2.524 11.347 6.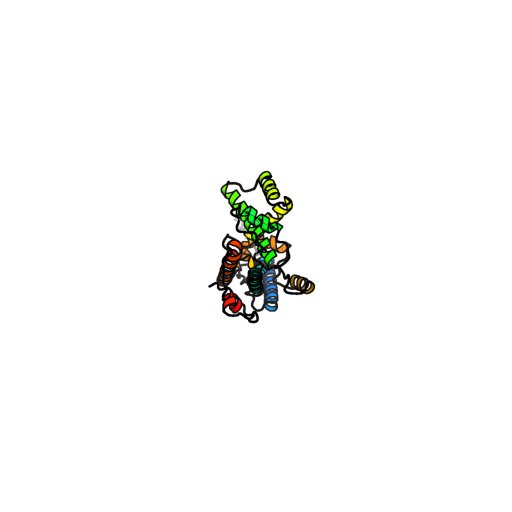131 1.00 73.94 118 SER A C 1
ATOM 914 O O . SER A 1 118 ? -2.095 11.208 4.977 1.00 73.94 118 SER A O 1
ATOM 916 N N . SER A 1 119 ? -2.777 10.312 6.935 1.00 76.62 119 SER A N 1
ATOM 917 C CA . SER A 1 119 ? -2.638 8.910 6.520 1.00 76.62 119 SER A CA 1
ATOM 918 C C . SER A 1 119 ? -3.505 8.596 5.298 1.00 76.62 119 SER A C 1
ATOM 920 O O . SER A 1 119 ? -3.037 7.921 4.377 1.00 76.62 119 SER A O 1
ATOM 922 N N . LEU A 1 120 ? -4.720 9.161 5.228 1.00 80.00 120 LEU A N 1
ATOM 923 C CA . LEU A 1 120 ? -5.586 9.056 4.054 1.00 80.00 120 LEU A CA 1
ATOM 924 C C . LEU A 1 120 ? -4.947 9.666 2.807 1.00 80.00 120 LEU A C 1
ATOM 926 O O . LEU A 1 120 ? -4.920 9.022 1.761 1.00 80.00 120 LEU A O 1
ATOM 930 N N . THR A 1 121 ? -4.396 10.880 2.896 1.00 79.00 121 THR A N 1
ATOM 931 C CA . THR A 1 121 ? -3.757 11.511 1.727 1.00 79.00 121 THR A CA 1
ATOM 932 C C . THR A 1 121 ? -2.552 10.715 1.227 1.00 79.00 121 THR A C 1
ATOM 934 O O . THR A 1 121 ? -2.380 10.579 0.018 1.00 79.00 121 THR A O 1
ATOM 937 N N . ASP A 1 122 ? -1.766 10.123 2.131 1.00 80.62 122 ASP A N 1
ATOM 938 C CA . ASP A 1 122 ? -0.618 9.291 1.769 1.00 80.62 122 ASP A CA 1
ATOM 939 C C . ASP A 1 122 ? -1.067 7.966 1.123 1.00 80.62 122 ASP A C 1
ATOM 941 O O . ASP A 1 122 ? -0.485 7.549 0.117 1.00 80.62 122 ASP A O 1
ATOM 945 N N . PHE A 1 123 ? -2.122 7.324 1.642 1.00 85.50 123 PHE A N 1
ATOM 946 C CA . PHE A 1 123 ? -2.739 6.153 1.007 1.00 85.50 123 PHE A CA 1
ATOM 947 C C . PHE A 1 123 ? -3.233 6.483 -0.405 1.00 85.50 123 PHE A C 1
ATOM 949 O O . PHE A 1 123 ? -2.847 5.816 -1.366 1.00 85.50 123 PHE A O 1
ATOM 956 N N . LEU A 1 124 ? -4.033 7.539 -0.548 1.00 84.06 124 LEU A N 1
ATOM 957 C CA . LEU A 1 124 ? -4.596 7.948 -1.832 1.00 84.06 124 LEU A CA 1
ATOM 958 C C . LEU A 1 124 ? -3.507 8.334 -2.837 1.00 84.06 124 LEU A C 1
ATOM 960 O O . LEU A 1 124 ? -3.633 8.032 -4.024 1.00 84.06 124 LEU A O 1
ATOM 964 N N . HIS A 1 125 ? -2.417 8.946 -2.370 1.00 84.75 125 HIS A N 1
ATOM 965 C CA . HIS A 1 125 ? -1.258 9.247 -3.199 1.00 84.75 125 HIS A CA 1
ATOM 966 C C . HIS A 1 125 ? -0.577 7.963 -3.700 1.00 84.75 125 HIS A C 1
ATOM 968 O O . HIS A 1 125 ? -0.350 7.819 -4.902 1.00 84.75 125 HIS A O 1
ATOM 974 N N . ARG A 1 126 ? -0.299 6.987 -2.819 1.00 87.50 126 ARG A N 1
ATOM 975 C CA . ARG A 1 126 ? 0.259 5.676 -3.222 1.00 87.50 126 ARG A CA 1
ATOM 976 C C . ARG A 1 126 ? -0.666 4.942 -4.192 1.00 87.50 126 ARG A C 1
ATOM 978 O O . ARG A 1 126 ? -0.197 4.384 -5.182 1.00 87.50 126 ARG A O 1
ATOM 985 N N . HIS A 1 127 ? -1.970 4.980 -3.932 1.00 86.69 127 HIS A N 1
ATOM 986 C CA . HIS A 1 127 ? -2.985 4.373 -4.784 1.00 86.69 127 HIS A CA 1
ATOM 987 C C . HIS A 1 127 ? -2.995 5.021 -6.174 1.00 86.69 127 HIS A C 1
ATOM 989 O O . HIS A 1 127 ? -2.943 4.325 -7.184 1.00 86.69 127 HIS A O 1
ATOM 995 N N . ALA A 1 128 ? -2.981 6.355 -6.253 1.00 85.94 128 ALA A N 1
ATOM 996 C CA . ALA A 1 128 ? -2.898 7.069 -7.524 1.00 85.94 128 ALA A CA 1
ATOM 997 C C . ALA A 1 128 ? -1.617 6.719 -8.304 1.00 85.94 128 ALA A C 1
ATOM 999 O O . ALA A 1 128 ? -1.697 6.477 -9.508 1.00 85.94 128 ALA A O 1
ATOM 1000 N N . GLN A 1 129 ? -0.462 6.607 -7.633 1.00 90.25 129 GLN A N 1
ATOM 1001 C CA . GLN A 1 129 ? 0.788 6.167 -8.270 1.00 90.25 129 GLN A CA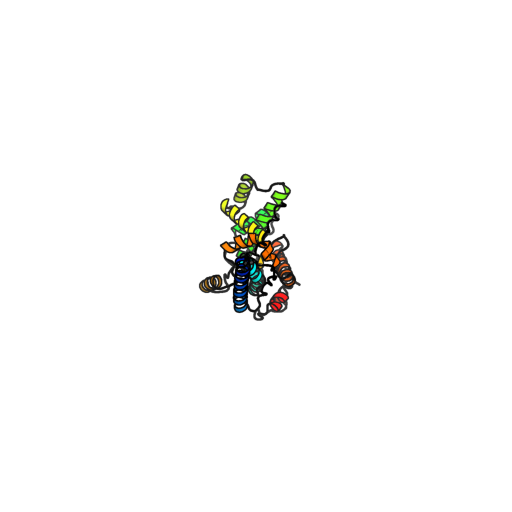 1
ATOM 1002 C C . GLN A 1 129 ? 0.629 4.769 -8.882 1.00 90.25 129 GLN A C 1
ATOM 1004 O O . GLN A 1 129 ? 0.981 4.556 -10.044 1.00 90.25 129 GLN A O 1
ATOM 1009 N N . ALA A 1 130 ? 0.082 3.823 -8.110 1.00 89.62 130 ALA A N 1
ATOM 1010 C CA . ALA A 1 130 ? -0.137 2.447 -8.545 1.00 89.62 130 ALA A CA 1
ATOM 1011 C C . ALA A 1 130 ? -1.082 2.371 -9.758 1.00 89.62 130 ALA A C 1
ATOM 1013 O O . ALA A 1 130 ? -0.742 1.722 -10.751 1.00 89.62 130 ALA A O 1
ATOM 1014 N N . CYS A 1 131 ? -2.214 3.084 -9.721 1.00 86.62 131 CYS A N 1
ATOM 1015 C CA . CYS A 1 131 ? -3.196 3.123 -10.807 1.00 86.62 131 CYS A CA 1
ATOM 1016 C C . CYS A 1 131 ? -2.633 3.730 -12.093 1.00 86.62 131 CYS A C 1
ATOM 1018 O O . CYS A 1 131 ? -2.769 3.123 -13.154 1.00 86.62 131 CYS A O 1
ATOM 1020 N N . VAL A 1 132 ? -1.970 4.891 -12.009 1.00 88.44 132 VAL A N 1
ATOM 1021 C CA . VAL A 1 132 ? -1.349 5.532 -13.180 1.00 88.44 132 VAL A CA 1
ATOM 1022 C C . VAL A 1 132 ? -0.332 4.585 -13.807 1.00 88.44 132 VAL A C 1
ATOM 1024 O O . VAL A 1 132 ? -0.421 4.289 -14.995 1.00 88.44 132 VAL A O 1
ATOM 1027 N N . ALA A 1 133 ? 0.601 4.052 -13.014 1.00 90.69 133 ALA A N 1
ATOM 1028 C CA . ALA A 1 133 ? 1.616 3.133 -13.520 1.00 90.69 133 ALA A CA 1
ATOM 1029 C C . ALA A 1 133 ? 0.996 1.899 -14.193 1.00 90.69 133 ALA A C 1
ATOM 1031 O O . ALA A 1 133 ? 1.385 1.547 -15.306 1.00 90.69 133 ALA A O 1
ATOM 1032 N N . ARG A 1 134 ? -0.006 1.282 -13.553 1.00 88.19 134 ARG A N 1
ATOM 1033 C CA . ARG A 1 134 ? -0.686 0.089 -14.070 1.00 88.19 134 ARG A CA 1
ATOM 1034 C C . ARG A 1 134 ? -1.387 0.369 -15.390 1.00 88.19 134 ARG A C 1
ATOM 1036 O O . ARG A 1 134 ? -1.162 -0.354 -16.355 1.00 88.19 134 ARG A O 1
ATOM 1043 N N . GLN A 1 135 ? -2.194 1.427 -15.449 1.00 87.69 135 GLN A N 1
ATOM 1044 C CA . GLN A 1 135 ? -2.959 1.743 -16.649 1.00 87.69 135 GLN A CA 1
ATOM 1045 C C . GLN A 1 135 ? -2.039 2.042 -17.832 1.00 87.69 135 GLN A C 1
ATOM 1047 O O . GLN A 1 135 ? -2.298 1.599 -18.950 1.00 87.69 135 GLN A O 1
ATOM 1052 N N . LEU A 1 136 ? -0.932 2.747 -17.590 1.00 88.50 136 LEU A N 1
ATOM 1053 C CA . LEU A 1 136 ? 0.044 3.010 -18.638 1.00 88.50 136 LEU A CA 1
ATOM 1054 C C . LEU A 1 136 ? 0.758 1.738 -19.094 1.00 88.50 136 LEU A C 1
ATOM 1056 O O . LEU A 1 136 ? 0.937 1.552 -20.295 1.00 88.50 136 LEU A O 1
ATOM 1060 N N . ASP A 1 137 ? 1.133 0.852 -18.173 1.00 89.00 137 ASP A N 1
ATOM 1061 C CA . ASP A 1 137 ? 1.774 -0.415 -18.524 1.00 89.00 137 ASP A CA 1
ATOM 1062 C C . ASP A 1 137 ? 0.812 -1.330 -19.311 1.00 89.00 137 ASP A C 1
ATOM 1064 O O . ASP A 1 137 ? 1.231 -1.961 -20.283 1.00 89.00 137 ASP A O 1
ATOM 1068 N N . LEU A 1 138 ? -0.486 -1.344 -18.979 1.00 87.06 138 LEU A N 1
ATOM 1069 C CA . LEU A 1 138 ? -1.528 -2.039 -19.751 1.00 87.06 138 LEU A CA 1
ATOM 1070 C C . LEU A 1 138 ? -1.701 -1.447 -21.157 1.00 87.06 138 LEU A C 1
ATOM 1072 O O . LEU A 1 138 ? -1.734 -2.194 -22.136 1.00 87.06 138 LEU A O 1
ATOM 1076 N N . GLN A 1 139 ? -1.752 -0.116 -21.280 1.00 87.56 139 GLN A N 1
ATOM 1077 C CA . GLN A 1 139 ? -1.814 0.574 -22.575 1.00 87.56 139 GLN A CA 1
ATOM 1078 C C . GLN A 1 139 ? -0.578 0.308 -23.445 1.00 87.56 139 GLN A C 1
ATOM 1080 O O . GLN A 1 139 ? -0.678 0.273 -24.669 1.00 87.56 139 GLN A O 1
ATOM 1085 N N . MET A 1 140 ? 0.603 0.152 -22.844 1.00 86.25 140 MET A N 1
ATOM 1086 C CA . MET A 1 140 ? 1.819 -0.182 -23.590 1.00 86.25 140 MET A CA 1
ATOM 1087 C C . MET A 1 140 ? 1.793 -1.634 -24.061 1.00 86.25 140 MET A C 1
ATOM 1089 O O . MET A 1 140 ? 2.026 -1.888 -25.243 1.00 86.25 140 MET A O 1
ATOM 1093 N N . LYS A 1 141 ? 1.415 -2.566 -23.176 1.00 86.75 141 LYS A N 1
ATOM 1094 C CA . LYS A 1 141 ? 1.247 -3.983 -23.520 1.00 86.75 141 LYS A CA 1
ATOM 1095 C C . LYS A 1 141 ? 0.244 -4.181 -24.655 1.00 86.75 141 LYS A C 1
ATOM 1097 O O . LYS A 1 141 ? 0.541 -4.924 -25.585 1.00 86.75 141 LYS A O 1
ATOM 1102 N N . SER A 1 142 ? -0.897 -3.487 -24.631 1.00 86.19 142 SER A N 1
ATOM 1103 C CA . SER A 1 142 ? -1.907 -3.586 -25.698 1.00 86.19 142 SER A CA 1
ATOM 1104 C C . SER A 1 142 ? -1.419 -3.053 -27.048 1.00 86.19 142 SER A C 1
ATOM 1106 O O . SER A 1 142 ? -1.896 -3.490 -28.091 1.00 86.19 142 SER A O 1
ATOM 1108 N N . ARG A 1 143 ? -0.427 -2.155 -27.043 1.00 86.12 143 ARG A N 1
ATOM 1109 C CA . ARG A 1 143 ? 0.259 -1.646 -28.241 1.00 86.12 143 ARG A CA 1
ATOM 1110 C C . ARG A 1 143 ? 1.482 -2.478 -28.645 1.00 86.12 143 ARG A C 1
ATOM 1112 O O . ARG A 1 143 ? 2.203 -2.078 -29.553 1.00 86.12 143 ARG A O 1
ATOM 1119 N N . GLY A 1 144 ? 1.765 -3.586 -27.956 1.00 84.56 144 GLY A N 1
ATOM 1120 C CA . GLY A 1 144 ? 2.961 -4.402 -28.186 1.00 84.56 144 GLY A CA 1
ATOM 1121 C C . GLY A 1 144 ? 4.275 -3.713 -27.796 1.00 84.56 144 GLY A C 1
ATOM 1122 O O . GLY A 1 144 ? 5.344 -4.162 -28.202 1.00 84.56 144 GLY A O 1
ATOM 1123 N N . SER A 1 145 ? 4.217 -2.628 -27.018 1.00 82.75 145 SER A N 1
ATOM 1124 C CA . SER A 1 145 ? 5.401 -1.899 -26.566 1.00 82.75 145 SER A CA 1
ATOM 1125 C C . SER A 1 145 ? 5.743 -2.230 -25.117 1.00 82.75 145 SER A C 1
ATOM 1127 O O . SER A 1 145 ? 4.877 -2.353 -24.255 1.00 82.75 145 SER A O 1
ATOM 1129 N N . ILE A 1 146 ? 7.041 -2.305 -24.832 1.00 75.75 146 ILE A N 1
ATOM 1130 C CA . ILE A 1 146 ? 7.570 -2.471 -23.472 1.00 75.75 146 ILE A CA 1
ATOM 1131 C C . ILE A 1 146 ? 7.763 -1.101 -22.797 1.00 75.75 146 ILE A C 1
ATOM 1133 O O . ILE A 1 146 ? 7.793 -1.002 -21.570 1.00 75.75 146 ILE A O 1
ATOM 1137 N N . ARG A 1 147 ? 7.89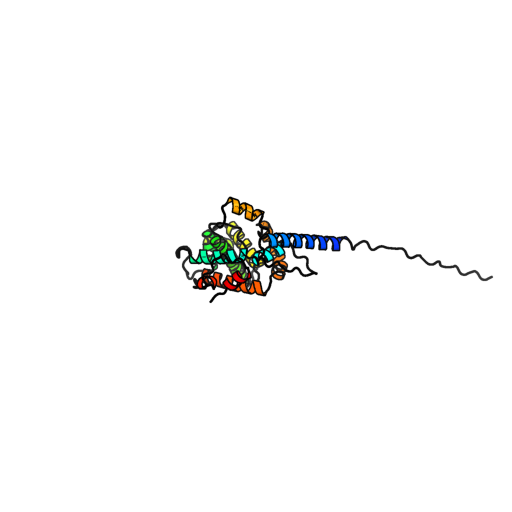3 -0.015 -23.577 1.00 77.06 147 ARG A N 1
ATOM 1138 C CA . ARG A 1 147 ? 8.248 1.316 -23.063 1.00 77.06 147 ARG A CA 1
ATOM 1139 C C . ARG A 1 147 ? 7.473 2.434 -23.763 1.00 77.06 147 ARG A C 1
ATOM 1141 O O . ARG A 1 147 ? 7.284 2.411 -24.976 1.00 77.06 147 ARG A O 1
ATOM 1148 N N . ARG A 1 148 ? 7.088 3.457 -22.993 1.00 80.81 148 ARG A N 1
ATOM 1149 C CA . ARG A 1 148 ? 6.552 4.716 -23.535 1.00 80.81 148 ARG A CA 1
ATOM 1150 C C . ARG A 1 148 ? 7.619 5.463 -24.331 1.00 80.81 148 ARG A C 1
ATOM 1152 O O . ARG A 1 148 ? 8.786 5.489 -23.928 1.00 80.81 148 ARG A O 1
ATOM 1159 N N . SER A 1 149 ? 7.204 6.116 -25.412 1.00 84.00 149 SER A N 1
ATOM 1160 C CA . SER A 1 149 ? 8.067 7.061 -26.117 1.00 84.00 149 SER A CA 1
ATOM 1161 C C . SER A 1 149 ? 8.376 8.272 -25.226 1.00 84.00 149 SER A C 1
ATOM 1163 O O . SER A 1 149 ? 7.673 8.559 -24.244 1.00 84.00 149 SER A O 1
ATOM 1165 N N . LYS A 1 150 ? 9.456 8.985 -25.558 1.00 86.06 150 LYS A N 1
ATOM 1166 C CA . LYS A 1 150 ? 9.800 10.249 -24.900 1.00 86.06 150 LYS A CA 1
ATOM 1167 C C . LYS A 1 150 ? 8.658 11.259 -25.072 1.00 86.06 150 LYS A C 1
ATOM 1169 O O . LYS A 1 150 ? 8.161 11.769 -24.073 1.00 86.06 150 LYS A O 1
ATOM 1174 N N . ASP A 1 151 ? 8.157 11.411 -26.294 1.00 86.44 151 ASP A N 1
ATOM 1175 C CA . ASP A 1 151 ? 7.086 12.350 -26.646 1.00 86.44 151 ASP A CA 1
ATOM 1176 C C . ASP A 1 151 ? 5.776 12.068 -25.896 1.00 86.44 151 ASP A C 1
ATOM 1178 O O . ASP A 1 151 ? 5.120 12.989 -25.410 1.00 86.44 151 ASP A O 1
ATOM 1182 N N . ASP A 1 152 ? 5.406 10.793 -25.725 1.00 86.31 152 ASP A N 1
ATOM 1183 C CA . ASP A 1 152 ? 4.231 10.416 -24.930 1.00 86.31 152 ASP A CA 1
ATOM 1184 C C . ASP A 1 152 ? 4.415 10.758 -23.447 1.00 86.31 152 ASP A C 1
ATOM 1186 O O . ASP A 1 152 ? 3.448 11.078 -22.753 1.00 86.31 152 ASP A O 1
ATOM 1190 N N . THR A 1 153 ? 5.639 10.657 -22.931 1.00 87.44 153 THR A N 1
ATOM 1191 C CA . THR A 1 153 ? 5.955 11.001 -21.538 1.00 87.44 153 THR A CA 1
ATOM 1192 C C . THR A 1 153 ? 5.902 12.513 -21.330 1.00 87.44 153 THR A C 1
ATOM 1194 O O . THR A 1 153 ? 5.279 12.969 -20.377 1.00 87.44 153 THR A O 1
ATOM 1197 N N . GLU A 1 154 ? 6.465 13.290 -22.255 1.00 89.75 154 GLU A N 1
ATOM 1198 C CA . GLU A 1 154 ? 6.417 14.759 -22.240 1.00 89.75 154 GLU A CA 1
ATOM 1199 C C . GLU A 1 154 ? 5.000 15.306 -22.423 1.00 89.75 154 GLU A C 1
ATOM 1201 O O . GLU A 1 154 ? 4.623 16.296 -21.794 1.00 89.75 154 GLU A O 1
ATOM 1206 N N . ARG A 1 155 ? 4.186 14.672 -23.276 1.00 89.25 155 ARG A N 1
ATOM 1207 C CA . ARG A 1 155 ? 2.771 15.029 -23.433 1.00 89.25 155 ARG A CA 1
ATOM 1208 C C . ARG A 1 155 ? 2.006 14.826 -22.128 1.00 89.25 155 ARG A C 1
ATOM 1210 O O . ARG A 1 155 ? 1.317 15.743 -21.699 1.00 89.25 155 ARG A O 1
ATOM 1217 N N . LEU A 1 156 ? 2.168 13.666 -21.488 1.00 87.62 156 LEU A N 1
ATOM 1218 C CA . LEU A 1 156 ? 1.484 13.368 -20.229 1.00 87.62 156 LEU A CA 1
ATOM 1219 C C . LEU A 1 156 ? 1.955 14.282 -19.090 1.00 87.62 156 LEU A C 1
ATOM 1221 O O . LEU A 1 156 ? 1.129 14.774 -18.334 1.00 87.62 156 LEU A O 1
ATOM 1225 N N . ALA A 1 157 ? 3.259 14.549 -18.984 1.00 89.38 157 ALA A N 1
ATOM 1226 C CA . ALA A 1 157 ? 3.798 15.474 -17.987 1.00 89.38 157 ALA A CA 1
ATOM 1227 C C . ALA A 1 157 ? 3.162 16.870 -18.117 1.00 89.38 157 ALA A C 1
ATOM 1229 O O . ALA A 1 157 ? 2.649 17.410 -17.138 1.00 89.38 157 ALA A O 1
ATOM 1230 N N . ARG A 1 158 ? 3.081 17.400 -19.348 1.00 89.50 158 ARG A N 1
ATOM 1231 C CA . ARG A 1 158 ? 2.404 18.677 -19.630 1.00 89.50 158 ARG A CA 1
ATOM 1232 C C . ARG A 1 158 ? 0.915 18.647 -19.300 1.00 89.50 158 ARG A C 1
ATOM 1234 O O . ARG A 1 158 ? 0.417 19.592 -18.703 1.00 89.50 158 ARG A O 1
ATOM 1241 N N . GLU A 1 159 ? 0.215 17.577 -19.664 1.00 87.50 159 GLU A N 1
ATOM 1242 C CA . GLU A 1 159 ? -1.218 17.421 -19.386 1.00 87.50 159 GLU A CA 1
ATOM 1243 C C . GLU A 1 159 ? -1.529 17.379 -17.883 1.00 87.50 159 GLU A C 1
ATOM 1245 O O . GLU A 1 159 ? -2.557 17.890 -17.439 1.00 87.50 159 GLU A O 1
ATOM 1250 N N . LEU A 1 160 ? -0.623 16.803 -17.091 1.00 84.12 160 LEU A N 1
ATOM 1251 C CA . LEU A 1 160 ? -0.737 16.746 -15.636 1.00 84.12 160 LEU A CA 1
ATOM 1252 C C . LEU A 1 160 ? -0.185 17.994 -14.932 1.00 84.12 160 LEU A C 1
ATOM 1254 O O . LEU A 1 160 ? -0.370 18.120 -13.724 1.00 84.12 160 LEU A O 1
ATOM 1258 N N . GLY A 1 161 ? 0.482 18.900 -15.654 1.00 85.50 161 GLY A N 1
ATOM 1259 C CA . GLY A 1 161 ? 1.173 20.048 -15.065 1.00 85.50 161 GLY A CA 1
ATOM 1260 C C . GLY A 1 161 ? 2.335 19.646 -14.151 1.00 85.50 161 GLY A C 1
ATOM 1261 O O . GLY A 1 161 ? 2.548 20.287 -13.127 1.00 85.50 161 GLY A O 1
ATOM 1262 N N . MET A 1 162 ? 3.047 18.564 -14.484 1.00 89.19 162 MET A N 1
ATOM 1263 C CA . MET A 1 162 ? 4.152 18.014 -13.690 1.00 89.19 162 MET A CA 1
ATOM 1264 C C . MET A 1 162 ? 5.472 18.077 -14.455 1.00 89.19 162 MET A C 1
ATOM 1266 O O . MET A 1 162 ? 5.495 17.944 -15.681 1.00 89.19 162 MET A O 1
ATOM 1270 N N . GLU A 1 163 ? 6.581 18.186 -13.725 1.00 91.69 163 GLU A N 1
ATOM 1271 C CA . GLU A 1 163 ? 7.906 17.979 -14.301 1.00 91.69 163 GLU A CA 1
ATOM 1272 C C . GLU A 1 163 ? 8.079 16.524 -14.760 1.00 91.69 163 GLU A C 1
ATOM 1274 O O . GLU A 1 163 ? 7.532 15.576 -14.186 1.00 91.69 163 GLU A O 1
ATOM 1279 N N .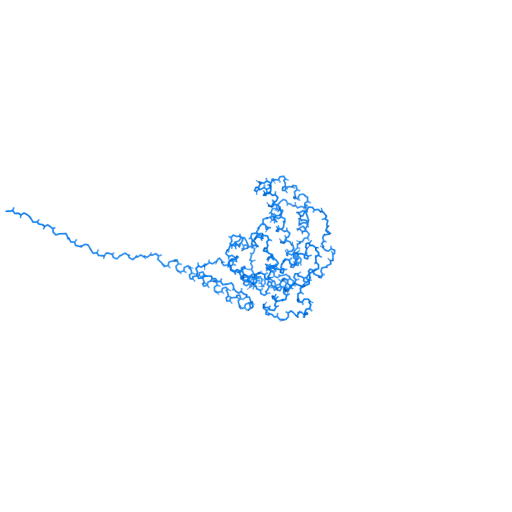 ILE A 1 164 ? 8.872 16.324 -15.816 1.00 91.06 164 ILE A N 1
ATOM 1280 C CA . ILE A 1 164 ? 9.086 14.991 -16.403 1.00 91.06 164 ILE A CA 1
ATOM 1281 C C . ILE A 1 164 ? 9.738 14.042 -15.389 1.00 91.06 164 ILE A C 1
ATOM 1283 O O . ILE A 1 164 ? 9.395 12.858 -15.342 1.00 91.06 164 ILE A O 1
ATOM 1287 N N . GLU A 1 165 ? 10.683 14.542 -14.591 1.00 91.12 165 GLU A N 1
ATOM 1288 C CA . GLU A 1 165 ? 11.366 13.738 -13.574 1.00 91.12 165 GLU A CA 1
ATOM 1289 C C . GLU A 1 165 ? 10.427 13.354 -12.423 1.00 91.12 165 GLU A C 1
ATOM 1291 O O . GLU A 1 165 ? 10.446 12.198 -11.997 1.00 91.12 165 GLU A O 1
ATOM 1296 N N . ASP A 1 166 ? 9.520 14.246 -12.017 1.00 89.25 166 ASP A N 1
ATOM 1297 C CA . ASP A 1 166 ? 8.495 13.941 -11.011 1.00 89.25 166 ASP A CA 1
ATOM 1298 C C . ASP A 1 166 ? 7.547 12.846 -11.511 1.00 89.25 166 ASP A C 1
ATOM 1300 O O . ASP A 1 166 ? 7.276 11.867 -10.808 1.00 89.25 166 ASP A O 1
ATOM 1304 N N . LEU A 1 167 ? 7.088 12.950 -12.766 1.00 90.56 167 LEU A N 1
ATOM 1305 C CA . LEU A 1 167 ? 6.264 11.912 -13.386 1.00 90.56 167 LEU A CA 1
ATOM 1306 C C . LEU A 1 167 ? 6.998 10.563 -13.402 1.00 90.56 167 LEU A C 1
ATOM 1308 O O . LEU A 1 167 ? 6.407 9.539 -13.056 1.00 90.56 167 LEU A O 1
ATOM 1312 N N . LYS A 1 168 ? 8.285 10.536 -13.766 1.00 91.00 168 LYS A N 1
ATOM 1313 C CA . LYS A 1 168 ? 9.088 9.302 -13.740 1.00 91.00 168 LYS A CA 1
ATOM 1314 C C . LYS A 1 168 ? 9.196 8.724 -12.331 1.00 91.00 168 LYS A C 1
ATOM 1316 O O . LYS A 1 168 ? 9.015 7.515 -12.179 1.00 91.00 168 LYS A O 1
ATOM 1321 N N . GLU A 1 169 ? 9.438 9.552 -11.315 1.00 90.81 169 GLU A N 1
ATOM 1322 C CA . GLU A 1 169 ? 9.509 9.103 -9.920 1.00 90.81 169 GLU A CA 1
ATOM 1323 C C . GLU A 1 169 ? 8.168 8.509 -9.458 1.00 90.81 169 GLU A C 1
ATOM 1325 O O . GLU A 1 169 ? 8.137 7.453 -8.815 1.00 90.81 169 GLU A O 1
ATOM 1330 N N . HIS A 1 170 ? 7.044 9.135 -9.813 1.00 90.94 170 HIS A N 1
ATOM 1331 C CA . HIS A 1 170 ? 5.716 8.602 -9.507 1.00 90.94 170 HIS A CA 1
ATOM 1332 C C . HIS A 1 170 ? 5.445 7.266 -10.196 1.00 90.94 170 HIS A C 1
ATOM 1334 O O . HIS A 1 170 ? 4.912 6.357 -9.558 1.00 90.94 170 HIS A O 1
ATOM 1340 N N . LEU A 1 171 ? 5.843 7.117 -11.462 1.00 91.69 171 LEU A N 1
ATOM 1341 C CA . LEU A 1 171 ? 5.714 5.855 -12.190 1.00 91.69 171 LEU A CA 1
ATOM 1342 C C . LEU A 1 171 ? 6.593 4.755 -11.588 1.00 91.69 171 LEU A C 1
ATOM 1344 O O . LEU A 1 171 ? 6.136 3.621 -11.450 1.00 91.69 171 LEU A O 1
ATOM 1348 N N . GLU A 1 172 ? 7.826 5.071 -11.185 1.00 91.44 172 GLU A N 1
ATOM 1349 C CA . GLU A 1 172 ? 8.716 4.117 -10.515 1.00 91.44 172 GLU A CA 1
ATOM 1350 C C . GLU A 1 172 ? 8.107 3.631 -9.192 1.00 91.44 172 GLU A C 1
ATOM 1352 O O . GLU A 1 172 ? 8.007 2.423 -8.960 1.00 91.44 172 GLU A O 1
ATOM 1357 N N . LYS A 1 173 ? 7.622 4.554 -8.352 1.00 90.12 173 LYS 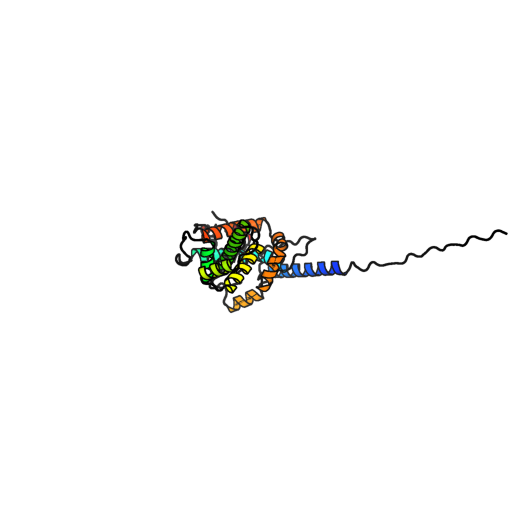A N 1
ATOM 1358 C CA . LYS A 1 173 ? 6.935 4.207 -7.098 1.00 90.12 173 LYS A CA 1
ATOM 1359 C C . LYS A 1 173 ? 5.648 3.424 -7.348 1.00 90.12 173 LYS A C 1
ATOM 1361 O O . LYS A 1 173 ? 5.389 2.451 -6.649 1.00 90.12 173 LYS A O 1
ATOM 1366 N N . GLY A 1 174 ? 4.864 3.802 -8.352 1.00 90.88 174 GLY A N 1
ATOM 1367 C CA . GLY A 1 174 ? 3.640 3.100 -8.730 1.00 90.88 174 GLY A CA 1
ATOM 1368 C C . GLY A 1 174 ? 3.900 1.652 -9.132 1.00 90.88 174 GLY A C 1
ATOM 1369 O O . GLY A 1 174 ? 3.237 0.741 -8.640 1.00 90.88 174 GLY A O 1
ATOM 1370 N N . ARG A 1 175 ? 4.924 1.415 -9.960 1.00 91.00 175 ARG A N 1
ATOM 1371 C CA . ARG A 1 175 ? 5.364 0.061 -10.332 1.00 91.00 175 ARG A CA 1
ATOM 1372 C C . ARG A 1 175 ? 5.896 -0.726 -9.143 1.00 91.00 175 ARG A C 1
ATOM 1374 O O . ARG A 1 175 ? 5.618 -1.916 -9.041 1.00 91.00 175 ARG A O 1
ATOM 1381 N N . MET A 1 176 ? 6.614 -0.074 -8.230 1.00 91.25 176 MET A N 1
ATOM 1382 C CA . MET A 1 176 ? 7.043 -0.686 -6.972 1.00 91.25 176 MET A CA 1
ATOM 1383 C C . MET A 1 176 ? 5.833 -1.160 -6.150 1.00 91.25 176 MET A C 1
ATOM 1385 O O . MET A 1 176 ? 5.818 -2.310 -5.721 1.00 91.25 176 MET A O 1
ATOM 1389 N N . TRP A 1 177 ? 4.804 -0.321 -5.981 1.00 90.44 177 TRP A N 1
ATOM 1390 C CA . TRP A 1 177 ? 3.573 -0.703 -5.277 1.00 90.44 177 TRP A CA 1
ATOM 1391 C C . TRP A 1 177 ? 2.826 -1.832 -5.977 1.00 90.44 177 TRP A C 1
ATOM 1393 O O . TRP A 1 177 ? 2.412 -2.769 -5.305 1.00 90.44 177 TRP A O 1
ATOM 1403 N N . ASN A 1 178 ? 2.712 -1.784 -7.305 1.00 89.00 178 ASN A N 1
ATOM 1404 C CA . ASN A 1 178 ? 2.120 -2.868 -8.089 1.00 89.00 178 ASN A CA 1
ATOM 1405 C C . ASN A 1 178 ? 2.898 -4.183 -7.924 1.00 89.00 178 ASN A C 1
ATOM 1407 O O . ASN A 1 178 ? 2.285 -5.232 -7.794 1.00 89.00 178 ASN A O 1
ATOM 1411 N N . SER A 1 179 ? 4.234 -4.137 -7.867 1.00 89.19 179 SER A N 1
ATOM 1412 C CA . SER A 1 179 ? 5.061 -5.328 -7.626 1.00 89.19 179 SER A CA 1
ATOM 1413 C C . SER A 1 179 ? 4.820 -5.918 -6.233 1.00 89.19 179 SER A C 1
ATOM 1415 O O . SER A 1 179 ? 4.629 -7.121 -6.099 1.00 89.19 179 SER A O 1
ATOM 1417 N N . ILE A 1 180 ? 4.817 -5.069 -5.198 1.00 89.25 180 ILE A N 1
ATOM 1418 C CA . ILE A 1 180 ? 4.669 -5.484 -3.793 1.00 89.25 180 ILE A CA 1
ATOM 1419 C C . ILE A 1 180 ? 3.263 -5.987 -3.491 1.00 89.25 180 ILE A C 1
ATOM 1421 O O . ILE A 1 180 ? 3.109 -6.947 -2.743 1.00 89.25 180 ILE A O 1
ATOM 1425 N N . CYS A 1 181 ? 2.245 -5.301 -4.011 1.00 86.00 181 CYS A N 1
ATOM 1426 C CA . CYS A 1 181 ? 0.875 -5.737 -3.817 1.00 86.00 181 CYS A CA 1
ATOM 1427 C C . CYS A 1 181 ? 0.624 -7.013 -4.615 1.00 86.00 181 CYS A C 1
ATOM 1429 O O . CYS A 1 181 ? -0.096 -7.842 -4.113 1.00 86.00 181 CYS A O 1
ATOM 1431 N N . GLY A 1 182 ? 1.270 -7.243 -5.759 1.00 74.75 182 GLY A N 1
ATOM 1432 C CA . GLY A 1 182 ? 1.062 -8.452 -6.555 1.00 74.75 182 GLY A CA 1
ATOM 1433 C C . GLY A 1 182 ? 0.023 -8.231 -7.663 1.00 74.75 182 GLY A C 1
ATOM 1434 O O . GLY A 1 182 ? -0.164 -7.092 -8.104 1.00 74.75 182 GLY A O 1
ATOM 1435 N N . PRO A 1 183 ? -0.614 -9.299 -8.184 1.00 66.00 183 PRO A N 1
ATOM 1436 C CA . PRO A 1 183 ? -1.639 -9.198 -9.225 1.00 66.00 183 PRO A CA 1
ATOM 1437 C C . PRO A 1 183 ? -2.777 -8.242 -8.842 1.00 66.00 183 PRO A C 1
ATOM 1439 O O . PRO A 1 183 ? -2.930 -7.875 -7.680 1.00 66.00 183 PRO A O 1
ATOM 1442 N N . GLU A 1 184 ? -3.588 -7.844 -9.826 1.00 56.16 184 GLU A N 1
ATOM 1443 C CA . GLU A 1 184 ? -4.561 -6.742 -9.719 1.00 56.16 184 GLU A CA 1
ATOM 1444 C C . GLU A 1 184 ? -5.561 -6.847 -8.550 1.00 56.16 184 GLU A C 1
ATOM 1446 O O . GLU A 1 184 ? -6.134 -5.823 -8.168 1.00 56.16 184 GLU A O 1
ATOM 1451 N N . ASP A 1 185 ? -5.701 -8.030 -7.951 1.00 58.19 185 ASP A N 1
ATOM 1452 C CA . ASP A 1 185 ? -6.654 -8.373 -6.892 1.00 58.19 185 ASP A CA 1
ATOM 1453 C C . ASP A 1 185 ? -6.089 -8.276 -5.468 1.00 58.19 185 ASP A C 1
ATOM 1455 O O . ASP A 1 185 ? -6.839 -8.340 -4.490 1.00 58.19 185 ASP A O 1
ATOM 1459 N N . ASP A 1 186 ? -4.781 -8.081 -5.306 1.00 66.44 186 ASP A N 1
ATOM 1460 C CA . ASP A 1 186 ? -4.179 -7.964 -3.982 1.00 66.44 186 ASP A CA 1
ATOM 1461 C C . ASP A 1 186 ? -4.340 -6.526 -3.463 1.00 66.44 186 ASP A C 1
ATOM 1463 O O . ASP A 1 186 ? -3.437 -5.687 -3.476 1.00 66.44 186 ASP A O 1
ATOM 1467 N N . ARG A 1 187 ? -5.558 -6.244 -2.993 1.00 83.81 187 ARG A N 1
ATOM 1468 C CA . ARG A 1 187 ? -6.050 -4.991 -2.387 1.00 83.81 187 ARG A CA 1
ATOM 1469 C C . ARG A 1 187 ? -5.415 -4.698 -1.015 1.00 83.81 187 ARG A C 1
ATOM 1471 O O . ARG A 1 187 ? -6.081 -4.279 -0.074 1.00 83.81 187 ARG A O 1
ATOM 1478 N N . LEU A 1 188 ? -4.113 -4.949 -0.874 1.00 89.69 188 LEU A N 1
ATOM 1479 C CA . LEU A 1 188 ? -3.370 -4.852 0.387 1.00 89.69 188 LEU A CA 1
ATOM 1480 C C . LEU A 1 188 ? -2.745 -3.479 0.635 1.00 89.69 188 LEU A C 1
ATOM 1482 O O . LEU A 1 188 ? -2.270 -3.211 1.739 1.00 89.69 188 LEU A O 1
ATOM 1486 N N . LEU A 1 189 ? -2.772 -2.588 -0.360 1.00 89.31 189 LEU A N 1
ATOM 1487 C CA . LEU A 1 189 ? -2.189 -1.251 -0.263 1.00 89.31 189 LEU A CA 1
ATOM 1488 C C . LEU A 1 189 ? -2.596 -0.459 1.003 1.00 89.31 189 LEU A C 1
ATOM 1490 O O . LEU A 1 189 ? -1.704 0.145 1.605 1.00 89.31 189 LEU A O 1
ATOM 1494 N N . PRO A 1 190 ? -3.871 -0.479 1.456 1.00 89.44 190 PRO A N 1
ATOM 1495 C CA . PRO A 1 190 ? -4.298 0.231 2.668 1.00 89.44 190 PRO A CA 1
ATOM 1496 C C . PRO A 1 190 ? -3.612 -0.235 3.964 1.00 89.44 190 PRO A C 1
ATOM 1498 O O . PRO A 1 190 ? -3.497 0.538 4.916 1.00 89.44 190 PRO A O 1
ATOM 1501 N N . PHE A 1 191 ? -3.147 -1.487 4.000 1.00 89.25 191 PHE A N 1
ATOM 1502 C CA . PHE A 1 191 ? -2.573 -2.134 5.184 1.00 89.25 191 PHE A CA 1
ATOM 1503 C C . PHE A 1 191 ? -1.058 -1.942 5.294 1.00 89.25 191 PHE A C 1
ATOM 1505 O O . PHE A 1 191 ? -0.468 -2.199 6.344 1.00 89.25 191 PHE A O 1
ATOM 1512 N N . PHE A 1 192 ? -0.400 -1.456 4.237 1.00 85.69 192 PHE A N 1
ATOM 1513 C CA . PHE A 1 192 ? 1.003 -1.078 4.335 1.00 85.69 192 PHE A CA 1
ATOM 1514 C C . PHE A 1 192 ? 1.134 0.205 5.133 1.00 85.69 192 PHE A C 1
ATOM 1516 O O . PHE A 1 192 ? 0.750 1.291 4.683 1.00 85.69 192 PHE A O 1
ATOM 1523 N N . THR A 1 193 ? 1.727 0.072 6.316 1.00 67.81 193 THR A N 1
ATOM 1524 C CA . THR A 1 193 ? 1.782 1.169 7.268 1.00 67.81 193 THR A CA 1
ATOM 1525 C C . THR A 1 193 ? 2.429 2.409 6.653 1.00 67.81 193 THR A C 1
ATOM 1527 O O . THR A 1 193 ? 3.540 2.399 6.105 1.00 67.81 193 THR A O 1
ATOM 1530 N N . VAL A 1 194 ? 1.684 3.507 6.666 1.00 60.28 194 VAL A N 1
ATOM 1531 C CA . VAL A 1 194 ? 2.233 4.833 6.436 1.00 60.28 194 VAL A CA 1
ATOM 1532 C C . VAL A 1 194 ? 2.676 5.244 7.828 1.00 60.28 194 VAL A C 1
ATOM 1534 O O . VAL A 1 194 ? 1.829 5.465 8.679 1.00 60.28 194 VAL A O 1
ATOM 1537 N N . GLY A 1 195 ? 3.981 5.175 8.124 1.00 52.12 195 GLY A N 1
ATOM 1538 C CA . GLY A 1 195 ? 4.481 5.399 9.489 1.00 52.12 195 GLY A CA 1
ATOM 1539 C C . GLY A 1 195 ? 3.804 6.608 10.149 1.00 52.12 195 GLY A C 1
ATOM 1540 O O . GLY A 1 195 ? 3.493 7.554 9.426 1.00 52.12 195 GLY A O 1
ATOM 1541 N N . PRO A 1 196 ? 3.593 6.585 11.476 1.00 46.69 196 PRO A N 1
ATOM 1542 C CA . PRO A 1 196 ? 2.612 7.422 12.160 1.00 46.69 196 PRO A CA 1
ATOM 1543 C C . PRO A 1 196 ? 2.689 8.866 11.678 1.00 46.69 196 PRO A C 1
ATOM 1545 O O . PRO A 1 196 ? 3.770 9.446 11.579 1.00 46.69 196 PRO A O 1
ATOM 1548 N N . LYS A 1 197 ? 1.548 9.419 11.297 1.00 49.47 197 LYS A N 1
ATOM 1549 C CA . LYS A 1 197 ? 1.346 10.852 11.143 1.00 49.47 197 LYS A CA 1
ATOM 1550 C C . LYS A 1 197 ? -0.035 11.133 11.713 1.00 49.47 197 LYS A C 1
ATOM 1552 O O . LYS A 1 197 ? -1.020 10.617 11.196 1.00 49.47 197 LYS A O 1
ATOM 1557 N N . GLY A 1 198 ? -0.081 11.899 12.799 1.00 41.34 198 GLY A N 1
ATOM 1558 C CA . GLY A 1 198 ? -1.331 12.393 13.380 1.00 41.34 198 GLY A CA 1
ATOM 1559 C C . GLY A 1 198 ? -1.957 11.560 14.504 1.00 41.34 198 GLY A C 1
ATOM 1560 O O . GLY A 1 198 ? -2.997 11.967 15.001 1.00 41.34 198 GLY A O 1
ATOM 1561 N N . THR A 1 199 ? -1.360 10.444 14.943 1.00 40.91 199 THR A N 1
ATOM 1562 C CA . THR A 1 199 ? -1.828 9.706 16.145 1.00 40.91 199 THR A CA 1
ATOM 1563 C C . THR A 1 199 ? -0.988 9.967 17.394 1.00 40.91 199 THR A C 1
ATOM 1565 O O . THR A 1 199 ? -1.418 9.648 18.495 1.00 40.91 199 THR A O 1
ATOM 1568 N N . PHE A 1 200 ? 0.208 10.526 17.227 1.00 41.59 200 PHE A N 1
ATOM 1569 C CA . PHE A 1 200 ? 1.138 10.867 18.298 1.00 41.59 200 PHE A CA 1
ATOM 1570 C C . PHE A 1 200 ? 1.808 12.197 17.945 1.00 41.59 200 PHE A C 1
ATOM 1572 O O . PHE A 1 200 ? 1.866 12.537 16.755 1.00 41.59 200 PHE A O 1
ATOM 1579 N N . GLU A 1 201 ? 2.309 12.939 18.935 1.00 42.25 201 GLU A N 1
ATOM 1580 C CA . GLU A 1 201 ? 3.043 14.182 18.676 1.00 42.25 201 GLU A CA 1
ATOM 1581 C C . GLU A 1 201 ? 4.238 13.933 17.730 1.00 42.25 201 GLU A C 1
ATOM 1583 O O . GLU A 1 201 ? 4.698 12.802 17.538 1.00 42.25 201 GLU A O 1
ATOM 1588 N N . GLU A 1 202 ? 4.713 14.970 17.042 1.00 47.81 202 GLU A N 1
ATOM 1589 C CA . GLU A 1 202 ? 5.706 14.839 15.961 1.00 47.81 202 GLU A CA 1
ATOM 1590 C C . GLU A 1 202 ? 7.023 14.182 16.436 1.00 47.81 202 GLU A C 1
ATOM 1592 O O . GLU A 1 202 ? 7.661 13.423 15.697 1.00 47.81 202 GLU A O 1
ATOM 1597 N N . GLU A 1 203 ? 7.368 14.381 17.709 1.00 45.03 203 GLU A N 1
ATOM 1598 C CA . GLU A 1 203 ? 8.504 13.759 18.396 1.00 45.03 203 GLU A CA 1
ATOM 1599 C C . GLU A 1 203 ? 8.271 12.259 18.673 1.00 45.03 203 GLU A C 1
ATOM 1601 O O . GLU A 1 203 ? 9.116 11.418 18.345 1.00 45.03 203 GLU A O 1
ATOM 1606 N N . ASP A 1 204 ? 7.076 11.886 19.134 1.00 49.50 204 ASP A N 1
ATOM 1607 C CA . ASP A 1 204 ? 6.664 10.488 19.306 1.00 49.50 204 ASP A CA 1
ATOM 1608 C C . ASP A 1 204 ? 6.605 9.741 17.968 1.00 49.50 204 ASP A C 1
ATOM 1610 O O . ASP A 1 204 ? 6.963 8.568 17.866 1.00 49.50 204 ASP A O 1
ATOM 1614 N N . THR A 1 205 ? 6.219 10.430 16.896 1.00 53.66 205 THR A N 1
ATOM 1615 C CA . THR A 1 205 ? 6.188 9.892 15.534 1.00 53.66 205 THR A CA 1
ATOM 1616 C C . THR A 1 205 ? 7.579 9.465 15.040 1.00 53.66 205 THR A C 1
ATOM 1618 O O . THR A 1 205 ? 7.717 8.427 14.377 1.00 53.66 205 THR A O 1
ATOM 1621 N N . LEU A 1 206 ? 8.623 10.237 15.353 1.00 51.19 206 LEU A N 1
ATOM 1622 C CA . LEU A 1 206 ? 10.013 9.905 15.020 1.00 51.19 206 LEU A CA 1
ATOM 1623 C C . LEU A 1 206 ? 10.523 8.738 15.872 1.00 51.19 206 LEU A C 1
ATOM 1625 O O . LEU A 1 206 ? 11.093 7.785 15.335 1.00 51.19 206 LEU A O 1
ATOM 1629 N N . ILE A 1 207 ? 10.222 8.754 17.172 1.00 50.28 207 ILE A N 1
ATOM 1630 C CA . ILE A 1 207 ? 10.584 7.687 18.112 1.00 50.28 207 ILE A CA 1
ATOM 1631 C C . ILE A 1 207 ? 9.920 6.360 17.717 1.00 50.28 207 ILE A C 1
ATOM 1633 O O . ILE A 1 207 ? 10.573 5.312 17.719 1.00 50.28 207 ILE A O 1
ATOM 1637 N N . VAL A 1 208 ? 8.647 6.382 17.316 1.00 57.44 208 VAL A N 1
ATOM 1638 C CA . VAL A 1 208 ? 7.924 5.192 16.848 1.00 57.44 208 VAL A CA 1
ATOM 1639 C C . VAL A 1 208 ? 8.497 4.691 15.522 1.00 57.44 208 VAL A C 1
ATOM 1641 O O . VAL A 1 208 ? 8.658 3.485 15.364 1.00 57.44 208 VAL A O 1
ATOM 1644 N N . LYS A 1 209 ? 8.893 5.562 14.584 1.00 62.97 209 LYS A N 1
ATOM 1645 C CA . LYS A 1 209 ? 9.545 5.130 13.329 1.00 62.97 209 LYS A CA 1
ATOM 1646 C C . LYS A 1 209 ? 10.901 4.461 13.560 1.00 62.97 209 LYS A C 1
ATOM 1648 O O . LYS A 1 209 ? 11.248 3.532 12.831 1.00 62.97 209 LYS A O 1
ATOM 1653 N N . GLU A 1 210 ? 11.666 4.898 14.556 1.00 62.06 210 GLU A N 1
ATOM 1654 C CA . GLU A 1 210 ? 12.964 4.291 14.869 1.00 62.06 210 GLU A CA 1
ATOM 1655 C C . GLU A 1 210 ? 12.854 3.020 15.716 1.00 62.06 210 GLU A C 1
ATOM 1657 O O . GLU A 1 210 ? 13.654 2.098 15.539 1.00 62.06 210 GLU A O 1
ATOM 1662 N N . LYS A 1 211 ? 11.857 2.940 16.607 1.00 71.94 211 LYS A N 1
ATOM 1663 C CA . LYS A 1 211 ? 11.705 1.826 17.555 1.00 71.94 211 LYS A CA 1
ATOM 1664 C C . LYS A 1 211 ? 10.716 0.748 17.110 1.00 71.94 211 LYS A C 1
ATOM 1666 O O . LYS A 1 211 ? 10.804 -0.371 17.613 1.00 71.94 211 LYS A O 1
ATOM 1671 N N . CYS A 1 212 ? 9.792 1.040 16.194 1.00 81.12 212 CYS A N 1
ATOM 1672 C CA . CYS A 1 212 ? 8.790 0.073 15.752 1.00 81.12 212 CYS A CA 1
ATOM 1673 C C . CYS A 1 212 ? 9.442 -1.019 14.883 1.00 81.12 212 CYS A C 1
ATOM 1675 O O . CYS A 1 212 ? 9.930 -0.730 13.783 1.00 81.12 212 CYS A O 1
ATOM 1677 N N . PRO A 1 213 ? 9.415 -2.294 15.315 1.00 84.38 213 PRO A N 1
ATOM 1678 C CA . PRO A 1 213 ? 10.007 -3.389 14.551 1.00 84.38 213 PRO A CA 1
ATOM 1679 C C . PRO A 1 213 ? 9.256 -3.678 13.242 1.00 84.38 213 PRO A C 1
ATOM 1681 O O . PRO A 1 213 ? 9.797 -4.372 12.387 1.00 84.38 213 PRO A O 1
ATOM 1684 N N . LEU A 1 214 ? 8.051 -3.128 13.058 1.00 85.31 214 LEU A N 1
ATOM 1685 C CA . LEU A 1 214 ? 7.204 -3.301 11.872 1.00 85.31 214 LEU A CA 1
ATOM 1686 C C . LEU A 1 214 ? 7.382 -2.197 10.814 1.00 85.31 214 LEU A C 1
ATOM 1688 O O . LEU A 1 214 ? 6.853 -2.320 9.707 1.00 85.31 214 LEU A O 1
ATOM 1692 N N . TYR A 1 215 ? 8.118 -1.122 11.121 1.00 84.06 215 TYR A N 1
ATOM 1693 C CA . TYR A 1 215 ? 8.270 0.025 10.220 1.00 84.06 215 TYR A CA 1
ATOM 1694 C C . TYR A 1 215 ? 9.259 -0.249 9.080 1.00 84.06 215 TYR A C 1
ATOM 1696 O O . TYR A 1 215 ? 10.453 -0.433 9.324 1.00 84.06 215 TYR A O 1
ATOM 1704 N N . ILE A 1 216 ? 8.796 -0.221 7.827 1.00 83.94 216 ILE A N 1
ATOM 1705 C CA . ILE A 1 216 ? 9.635 -0.417 6.633 1.00 83.94 216 ILE A CA 1
ATOM 1706 C C . ILE A 1 216 ? 10.250 0.914 6.176 1.00 83.94 216 ILE A C 1
ATOM 1708 O O . ILE A 1 216 ? 9.551 1.860 5.799 1.00 83.94 216 ILE A O 1
ATOM 1712 N N . LYS A 1 217 ? 11.584 0.993 6.168 1.00 82.38 217 LYS A N 1
ATOM 1713 C CA . LYS A 1 217 ? 12.329 2.198 5.767 1.00 82.38 217 LYS A CA 1
ATOM 1714 C C . LYS A 1 217 ? 12.231 2.442 4.257 1.00 82.38 217 LYS A C 1
ATOM 1716 O O . LYS A 1 217 ? 12.147 1.510 3.462 1.00 82.38 217 LYS A O 1
ATOM 1721 N N . LYS A 1 218 ? 12.402 3.701 3.821 1.00 77.94 218 LYS A N 1
ATOM 1722 C CA . LYS A 1 218 ? 12.385 4.097 2.390 1.00 77.94 218 LYS A CA 1
ATOM 1723 C C . LYS A 1 218 ? 13.273 3.216 1.492 1.00 77.94 218 LYS A C 1
ATOM 1725 O O . LYS A 1 218 ? 12.877 2.864 0.387 1.00 77.94 218 LYS A O 1
ATOM 1730 N N . LYS A 1 219 ? 14.477 2.860 1.956 1.00 82.75 219 LYS A N 1
ATOM 1731 C CA . LYS A 1 219 ? 15.412 1.995 1.211 1.00 82.75 219 LYS A CA 1
ATOM 1732 C C . LYS A 1 219 ? 14.977 0.523 1.195 1.00 82.75 219 LYS A C 1
ATOM 1734 O O . LYS A 1 219 ? 15.260 -0.171 0.225 1.00 82.75 219 LYS A O 1
ATOM 1739 N N . GLU A 1 220 ? 14.279 0.070 2.236 1.00 87.00 220 GLU A N 1
ATOM 1740 C CA . GLU A 1 220 ? 13.803 -1.310 2.380 1.00 87.00 220 GLU A CA 1
ATOM 1741 C C . GLU A 1 220 ? 12.656 -1.616 1.408 1.00 87.00 220 GLU A C 1
ATOM 1743 O O . GLU A 1 220 ? 12.611 -2.721 0.882 1.00 87.00 220 GLU A O 1
ATOM 1748 N N . TRP A 1 221 ? 11.808 -0.638 1.062 1.00 86.81 221 TRP A N 1
ATOM 1749 C CA . TRP A 1 221 ? 10.743 -0.817 0.061 1.00 86.81 221 TRP A CA 1
ATOM 1750 C C . TRP A 1 221 ? 11.260 -1.266 -1.310 1.00 86.81 221 TRP A C 1
ATOM 1752 O O . TRP A 1 221 ? 10.692 -2.161 -1.931 1.00 86.81 221 TRP A O 1
ATOM 1762 N N . ARG A 1 222 ? 12.391 -0.707 -1.761 1.00 87.00 222 ARG A N 1
ATOM 1763 C CA . ARG A 1 222 ? 13.034 -1.133 -3.015 1.00 87.00 222 ARG A CA 1
ATOM 1764 C C . ARG A 1 222 ? 13.591 -2.552 -2.937 1.00 87.00 222 ARG A C 1
ATOM 1766 O O . ARG A 1 222 ? 13.626 -3.236 -3.953 1.00 87.00 222 ARG A O 1
ATOM 1773 N N . SER A 1 223 ? 14.048 -2.984 -1.762 1.00 89.62 223 SER A N 1
ATOM 1774 C CA . SER A 1 223 ? 14.451 -4.375 -1.548 1.00 89.62 223 SER A CA 1
ATOM 1775 C C . SER A 1 223 ? 13.236 -5.294 -1.534 1.00 89.62 223 SER A C 1
ATOM 1777 O O . SER A 1 223 ? 13.246 -6.288 -2.243 1.00 89.62 223 SER A O 1
ATOM 1779 N N . LEU A 1 224 ? 12.162 -4.923 -0.831 1.00 89.88 224 LEU A N 1
ATOM 1780 C CA . LEU A 1 224 ? 10.915 -5.687 -0.798 1.00 89.88 224 LEU A CA 1
ATOM 1781 C C . LEU A 1 224 ? 10.338 -5.918 -2.199 1.00 89.88 224 LEU A C 1
ATOM 1783 O O . LEU A 1 224 ? 9.923 -7.026 -2.506 1.00 89.88 224 LEU A O 1
ATOM 1787 N N . ALA A 1 225 ? 10.381 -4.908 -3.072 1.00 87.31 225 ALA A N 1
ATOM 1788 C CA . ALA A 1 225 ? 9.897 -5.016 -4.448 1.00 87.31 225 ALA A CA 1
ATOM 1789 C C . ALA A 1 225 ? 10.650 -6.045 -5.316 1.00 87.31 225 ALA A C 1
ATOM 1791 O O . ALA A 1 225 ? 10.148 -6.403 -6.380 1.00 87.31 225 ALA A O 1
ATOM 1792 N N . ARG A 1 226 ? 11.832 -6.510 -4.880 1.00 89.25 226 ARG A N 1
ATOM 1793 C CA . ARG A 1 226 ? 12.578 -7.622 -5.497 1.00 89.25 226 ARG A CA 1
ATOM 1794 C C . ARG A 1 226 ? 12.334 -8.969 -4.810 1.00 89.25 226 ARG A C 1
ATOM 1796 O O . ARG A 1 226 ? 12.624 -9.998 -5.400 1.00 89.25 226 ARG A O 1
ATOM 1803 N N . GLU A 1 227 ? 11.790 -8.953 -3.598 1.00 91.12 227 GLU A N 1
ATOM 1804 C CA . GLU A 1 227 ? 11.571 -10.124 -2.738 1.00 91.12 227 GLU A CA 1
ATOM 1805 C C . GLU A 1 227 ? 10.071 -10.435 -2.578 1.00 91.12 227 GLU A C 1
ATOM 1807 O O . GLU A 1 227 ? 9.635 -10.978 -1.561 1.00 91.12 227 GLU A O 1
ATOM 1812 N N . THR A 1 228 ? 9.255 -10.058 -3.566 1.00 90.38 228 THR A N 1
ATOM 1813 C CA . THR A 1 228 ? 7.787 -10.123 -3.484 1.00 90.38 228 THR A CA 1
ATOM 1814 C C . THR A 1 228 ? 7.295 -11.555 -3.337 1.00 90.38 228 THR A C 1
ATOM 1816 O O . THR A 1 228 ? 6.426 -11.815 -2.514 1.00 90.38 228 THR A O 1
ATOM 1819 N N . GLN A 1 229 ? 7.914 -12.517 -4.027 1.00 90.62 229 GLN A N 1
ATOM 1820 C CA . GLN A 1 229 ? 7.590 -13.937 -3.871 1.00 90.62 229 GLN A CA 1
ATOM 1821 C C . GLN A 1 229 ? 7.783 -14.417 -2.424 1.00 90.62 229 GLN A C 1
ATOM 1823 O O . GLN A 1 229 ? 6.901 -15.073 -1.870 1.00 90.62 229 GLN A O 1
ATOM 1828 N N . ALA A 1 230 ? 8.908 -14.061 -1.793 1.00 91.50 230 ALA A N 1
ATOM 1829 C CA . ALA A 1 230 ? 9.165 -14.409 -0.399 1.00 91.50 230 ALA A CA 1
ATOM 1830 C C . ALA A 1 230 ? 8.150 -13.729 0.531 1.00 91.50 230 ALA A C 1
ATOM 1832 O O . ALA A 1 230 ? 7.619 -14.375 1.430 1.00 91.50 230 ALA A O 1
ATOM 1833 N N . PHE A 1 231 ? 7.827 -12.458 0.280 1.00 92.56 231 PHE A N 1
ATOM 1834 C CA . PHE A 1 231 ? 6.797 -11.729 1.020 1.00 92.56 231 PHE A CA 1
ATOM 1835 C C . PHE A 1 231 ? 5.424 -12.409 0.928 1.00 92.56 231 PHE A C 1
ATOM 1837 O O . PHE A 1 231 ? 4.844 -12.722 1.965 1.00 92.56 231 PHE A O 1
ATOM 1844 N N . HIS A 1 232 ? 4.936 -12.710 -0.277 1.00 90.69 232 HIS A N 1
ATOM 1845 C CA . HIS A 1 232 ? 3.629 -13.343 -0.470 1.00 90.69 232 HIS A CA 1
ATOM 1846 C C . HIS A 1 232 ? 3.563 -14.755 0.120 1.00 90.69 232 HIS A C 1
ATOM 1848 O O . HIS A 1 232 ? 2.527 -15.136 0.652 1.00 90.69 232 HIS A O 1
ATOM 1854 N N . SER A 1 233 ? 4.665 -15.515 0.096 1.00 91.25 233 SER A N 1
ATOM 1855 C CA . SER A 1 233 ? 4.715 -16.858 0.700 1.00 91.25 233 SER A CA 1
ATOM 1856 C C . SER A 1 233 ? 4.578 -16.866 2.229 1.00 91.25 233 SER A C 1
ATOM 1858 O O . SER A 1 233 ? 4.292 -17.906 2.815 1.00 91.25 233 SER A O 1
ATOM 1860 N N . LEU A 1 234 ? 4.793 -15.715 2.874 1.00 92.62 234 LEU A N 1
ATOM 1861 C CA . LEU A 1 234 ? 4.740 -15.535 4.327 1.00 92.62 234 LEU A CA 1
ATOM 1862 C C . LEU A 1 234 ? 3.393 -14.992 4.825 1.00 92.62 234 LEU A C 1
ATOM 1864 O O . LEU A 1 234 ? 3.205 -14.815 6.032 1.00 92.62 234 LEU A O 1
ATOM 1868 N N . LEU A 1 235 ? 2.476 -14.690 3.909 1.00 91.38 235 LEU A N 1
ATOM 1869 C CA . LEU A 1 235 ? 1.139 -14.212 4.224 1.00 91.38 235 LEU A CA 1
ATOM 1870 C C . LEU A 1 235 ? 0.222 -15.386 4.588 1.00 91.38 235 LEU A C 1
ATOM 1872 O O . LEU A 1 235 ? 0.121 -16.357 3.841 1.00 91.38 235 LEU A O 1
ATOM 1876 N N . ASP A 1 236 ? -0.472 -15.285 5.720 1.00 87.50 236 ASP A N 1
ATOM 1877 C CA . ASP A 1 236 ? -1.511 -16.238 6.109 1.00 87.50 236 ASP A CA 1
ATOM 1878 C C . ASP A 1 236 ? -2.746 -16.058 5.213 1.00 87.50 236 ASP A C 1
ATOM 1880 O O . ASP A 1 236 ? -3.317 -14.968 5.133 1.00 87.50 236 ASP A O 1
ATOM 1884 N N . ALA A 1 237 ? -3.132 -17.114 4.494 1.00 84.88 237 ALA A N 1
ATOM 1885 C CA . ALA A 1 237 ? -4.137 -17.023 3.437 1.00 84.88 237 ALA A CA 1
ATOM 1886 C C . ALA A 1 237 ? -5.509 -16.555 3.951 1.00 84.88 237 ALA A C 1
ATOM 1888 O O . ALA A 1 237 ? -6.128 -15.693 3.322 1.00 84.88 237 ALA A O 1
ATOM 1889 N N . ASP A 1 238 ? -5.950 -17.067 5.102 1.00 84.25 238 ASP A N 1
ATOM 1890 C CA . ASP A 1 238 ? -7.256 -16.745 5.687 1.00 84.25 238 ASP A CA 1
ATOM 1891 C C . ASP A 1 238 ? -7.283 -15.305 6.202 1.00 84.25 238 ASP A C 1
ATOM 1893 O O . ASP A 1 238 ? -8.210 -14.533 5.923 1.00 84.25 238 ASP A O 1
ATOM 1897 N N . HIS A 1 239 ? -6.217 -14.910 6.898 1.00 84.94 239 HIS A N 1
ATOM 1898 C CA . HIS A 1 239 ? -6.057 -13.554 7.396 1.00 84.94 239 HIS A CA 1
ATOM 1899 C C . HIS A 1 239 ? -6.041 -12.538 6.248 1.00 84.94 239 HIS A C 1
ATOM 1901 O O . HIS A 1 239 ? -6.816 -11.580 6.229 1.00 84.94 239 HIS A O 1
ATOM 1907 N N . VAL A 1 240 ? -5.196 -12.771 5.243 1.00 87.44 240 VAL A N 1
ATOM 1908 C CA . VAL A 1 240 ? -5.019 -11.849 4.118 1.00 87.44 240 VAL A CA 1
ATOM 1909 C C . VAL A 1 240 ? -6.241 -11.822 3.204 1.00 87.44 240 VAL A C 1
ATOM 1911 O O . VAL A 1 240 ? -6.539 -10.772 2.642 1.00 87.44 240 VAL A O 1
ATOM 1914 N N . SER A 1 241 ? -7.010 -12.909 3.104 1.00 88.44 241 SER A N 1
ATOM 1915 C CA . SER A 1 241 ? -8.312 -12.900 2.424 1.00 88.44 241 SER A CA 1
ATOM 1916 C C . SER A 1 241 ? -9.265 -11.866 3.039 1.00 88.44 241 SER A C 1
ATOM 1918 O O . SER A 1 241 ? -9.862 -11.060 2.323 1.00 88.44 241 SER A O 1
ATOM 1920 N N . THR A 1 242 ? -9.336 -11.796 4.373 1.00 89.19 242 THR A N 1
ATOM 1921 C CA . THR A 1 242 ? -10.146 -10.783 5.070 1.00 89.19 242 THR A CA 1
ATOM 1922 C C . THR A 1 242 ? -9.657 -9.367 4.776 1.00 89.19 242 THR A C 1
ATOM 1924 O O . THR A 1 242 ? -10.467 -8.505 4.428 1.00 89.19 242 THR A O 1
ATOM 1927 N N . LEU A 1 243 ? -8.339 -9.140 4.836 1.00 91.25 243 LEU A N 1
ATOM 1928 C CA . LEU A 1 243 ? -7.745 -7.836 4.527 1.00 91.25 243 LEU A CA 1
ATOM 1929 C C . LEU A 1 243 ? -8.043 -7.402 3.086 1.00 91.25 243 LEU A C 1
ATOM 1931 O O . LEU A 1 243 ? -8.454 -6.267 2.860 1.00 91.25 243 LEU A O 1
ATOM 1935 N N . ARG A 1 244 ? -7.904 -8.307 2.109 1.00 90.31 244 ARG A N 1
ATOM 1936 C CA . ARG A 1 244 ? -8.181 -8.020 0.692 1.00 90.31 244 ARG A CA 1
ATOM 1937 C C . ARG A 1 244 ? -9.615 -7.544 0.473 1.00 90.31 244 ARG A C 1
ATOM 1939 O O . ARG A 1 244 ? -9.808 -6.531 -0.192 1.00 90.31 244 ARG A O 1
ATOM 1946 N N . ARG A 1 245 ? -10.611 -8.213 1.066 1.00 89.81 245 ARG A N 1
ATOM 1947 C CA . ARG A 1 245 ? -12.025 -7.801 0.942 1.00 89.81 245 ARG A CA 1
ATOM 1948 C C . ARG A 1 245 ? -12.268 -6.405 1.515 1.00 89.81 245 ARG A C 1
ATOM 1950 O O . ARG A 1 245 ? -12.950 -5.593 0.898 1.00 89.81 245 ARG A O 1
ATOM 1957 N N . ALA A 1 246 ? -11.685 -6.112 2.676 1.00 90.75 246 ALA A N 1
ATOM 1958 C CA . ALA A 1 246 ? -11.799 -4.796 3.297 1.00 90.75 246 ALA A CA 1
ATOM 1959 C C . ALA A 1 246 ? -11.107 -3.708 2.457 1.00 90.75 246 ALA A C 1
ATOM 1961 O O . ALA A 1 246 ? -11.669 -2.635 2.232 1.00 90.75 246 ALA A O 1
ATOM 1962 N N . GLY A 1 247 ? -9.922 -4.006 1.919 1.00 90.88 247 GLY A N 1
ATOM 1963 C CA . GLY A 1 247 ? -9.220 -3.123 0.991 1.00 90.88 247 GLY A CA 1
ATOM 1964 C C . GLY A 1 247 ? -10.012 -2.851 -0.288 1.00 90.88 247 GLY A C 1
ATOM 1965 O O . GLY A 1 247 ? -10.088 -1.705 -0.726 1.00 90.88 247 GLY A O 1
ATOM 1966 N N . GLU A 1 248 ? -10.667 -3.871 -0.849 1.00 89.12 248 GLU A N 1
ATOM 1967 C CA . GLU A 1 248 ? -11.560 -3.725 -2.002 1.00 89.12 248 GLU A CA 1
ATOM 1968 C C . GLU A 1 248 ? -12.734 -2.786 -1.701 1.00 89.12 248 GLU A C 1
ATOM 1970 O O . GLU A 1 248 ? -13.064 -1.923 -2.516 1.00 89.12 248 GLU A O 1
ATOM 1975 N N . ALA A 1 249 ? -13.351 -2.920 -0.525 1.00 89.25 249 ALA A N 1
ATOM 1976 C CA . ALA A 1 249 ? -14.442 -2.047 -0.111 1.00 89.25 249 ALA A CA 1
ATOM 1977 C C . ALA A 1 249 ? -13.985 -0.587 0.001 1.00 89.25 249 ALA A C 1
ATOM 1979 O O . ALA A 1 249 ? -14.643 0.295 -0.551 1.00 89.25 249 ALA A O 1
ATOM 1980 N N . LEU A 1 250 ? -12.825 -0.326 0.616 1.00 87.88 250 LEU A N 1
ATOM 1981 C CA . LEU A 1 250 ? -12.257 1.023 0.668 1.00 87.88 250 LEU A CA 1
ATOM 1982 C C . LEU A 1 250 ? -11.962 1.572 -0.737 1.00 87.88 250 LEU A C 1
ATOM 1984 O O . LEU A 1 250 ? -12.298 2.720 -1.023 1.00 87.88 250 LEU A O 1
ATOM 1988 N N . GLU A 1 251 ? -11.393 0.773 -1.644 1.00 82.62 251 GLU A N 1
ATOM 1989 C CA . GLU A 1 251 ? -11.183 1.201 -3.034 1.00 82.62 251 GLU A CA 1
ATOM 1990 C C . GLU A 1 251 ? -12.508 1.547 -3.735 1.00 82.62 251 GLU A C 1
ATOM 1992 O O . GLU A 1 251 ? -12.597 2.593 -4.379 1.00 82.62 251 GLU A O 1
ATOM 1997 N N . LYS A 1 252 ? -13.574 0.752 -3.553 1.00 83.19 252 LYS A N 1
ATOM 1998 C CA . LYS A 1 252 ? -14.918 1.067 -4.081 1.00 83.19 252 LYS A CA 1
ATOM 1999 C C . LYS A 1 252 ? -15.471 2.368 -3.504 1.00 83.19 252 LYS A C 1
ATOM 2001 O O . LYS A 1 252 ? -16.017 3.181 -4.252 1.00 83.19 252 LYS A O 1
ATOM 2006 N N . MET A 1 253 ? -15.301 2.614 -2.206 1.00 82.94 253 MET A N 1
ATOM 2007 C CA . MET A 1 253 ? -15.686 3.893 -1.600 1.00 82.94 253 MET A CA 1
ATOM 2008 C C . MET A 1 253 ? -14.922 5.062 -2.231 1.00 82.94 253 MET A C 1
ATOM 2010 O O . MET A 1 253 ? -15.514 6.099 -2.529 1.00 82.94 253 MET A O 1
ATOM 2014 N N . VAL A 1 254 ? -13.615 4.891 -2.448 1.00 78.31 254 VAL A N 1
ATOM 2015 C CA . VAL A 1 254 ? -12.702 5.927 -2.950 1.00 78.31 254 VAL A CA 1
ATOM 2016 C C . VAL A 1 254 ? -12.893 6.244 -4.429 1.00 78.31 254 VAL A C 1
ATOM 2018 O O . VAL A 1 254 ? -12.762 7.399 -4.846 1.00 78.31 254 VAL A O 1
ATOM 2021 N N . LEU A 1 255 ? -13.156 5.226 -5.241 1.00 72.31 255 LEU A N 1
ATOM 2022 C CA . LEU A 1 255 ? -13.201 5.346 -6.697 1.00 72.31 255 LEU A CA 1
ATOM 2023 C C . LEU A 1 255 ? -14.614 5.531 -7.223 1.00 72.31 255 LEU A C 1
ATOM 2025 O O . LEU A 1 255 ? -14.820 6.322 -8.137 1.00 72.31 255 LEU A O 1
ATOM 2029 N N . MET A 1 256 ? -15.574 4.818 -6.642 1.00 69.88 256 MET A N 1
ATOM 2030 C CA . MET A 1 256 ? -16.951 4.791 -7.129 1.00 69.88 256 MET A CA 1
ATOM 2031 C C . MET A 1 256 ? -17.891 5.641 -6.276 1.00 69.88 256 MET A C 1
ATOM 2033 O O . MET A 1 256 ? -19.066 5.753 -6.607 1.00 69.88 256 MET A O 1
ATOM 2037 N N . GLY A 1 257 ? -17.411 6.206 -5.162 1.00 69.31 257 GLY A N 1
ATOM 2038 C CA . GLY A 1 257 ? -18.273 6.907 -4.211 1.00 69.31 257 GLY A CA 1
ATOM 2039 C C . GLY A 1 257 ? -19.297 5.983 -3.549 1.00 69.31 257 GLY A C 1
ATOM 2040 O O . GLY A 1 257 ? -20.313 6.462 -3.057 1.00 69.31 257 GLY A O 1
ATOM 2041 N N . SER A 1 258 ? -19.049 4.668 -3.556 1.00 74.75 258 SER A N 1
ATOM 2042 C CA . SER A 1 258 ? -19.957 3.689 -2.967 1.00 74.75 258 SER A CA 1
ATOM 2043 C C . SER A 1 258 ? -20.121 3.940 -1.472 1.00 74.75 258 SER A C 1
ATOM 2045 O O . SER A 1 258 ? -19.131 4.090 -0.752 1.00 74.75 258 SER A O 1
ATOM 2047 N N . GLU A 1 259 ? -21.359 3.882 -0.990 1.00 77.00 259 GLU A N 1
ATOM 2048 C CA . GLU A 1 259 ? -21.625 3.744 0.438 1.00 77.00 259 GLU A CA 1
ATOM 2049 C C . GLU A 1 259 ? -21.313 2.300 0.834 1.00 77.00 259 GLU A C 1
ATOM 2051 O O . GLU A 1 259 ? -21.917 1.360 0.327 1.00 77.00 259 GLU A O 1
ATOM 2056 N N . GLN A 1 260 ? -20.285 2.124 1.659 1.00 82.94 260 GLN A N 1
ATOM 2057 C CA . GLN A 1 260 ? -19.931 0.848 2.272 1.00 82.94 260 GLN A CA 1
ATOM 2058 C C . GLN A 1 260 ? -20.056 1.035 3.780 1.00 82.94 260 GLN A C 1
ATOM 2060 O O . GLN A 1 260 ? -19.636 2.073 4.314 1.00 82.94 260 GLN A O 1
ATOM 2065 N N . VAL A 1 261 ? -20.654 0.060 4.457 1.00 81.88 261 VAL A N 1
ATOM 2066 C CA . VAL A 1 261 ? -20.812 0.070 5.911 1.00 81.88 261 VAL A CA 1
ATOM 2067 C C . VAL A 1 261 ? -20.056 -1.120 6.467 1.00 81.88 261 VAL A C 1
ATOM 2069 O O . VAL A 1 261 ? -20.373 -2.270 6.167 1.00 81.88 261 VAL A O 1
ATOM 2072 N N . PHE A 1 262 ? -19.039 -0.830 7.264 1.00 85.19 262 PHE A N 1
ATOM 2073 C CA . PHE A 1 262 ? -18.287 -1.852 7.961 1.00 85.19 262 PHE A CA 1
ATOM 2074 C C . PHE A 1 262 ? -18.998 -2.239 9.253 1.00 85.19 262 PHE A C 1
ATOM 2076 O O . PHE A 1 262 ? -19.683 -1.430 9.883 1.00 85.19 262 PHE A O 1
ATOM 2083 N N . ARG A 1 263 ? -18.810 -3.487 9.673 1.00 82.75 263 ARG A N 1
ATOM 2084 C CA . ARG A 1 263 ? -19.484 -4.061 10.839 1.00 82.75 263 ARG A CA 1
ATOM 2085 C C . ARG A 1 263 ? -19.251 -3.248 12.113 1.00 82.75 263 ARG A C 1
ATOM 2087 O O . ARG A 1 263 ? -20.194 -3.012 12.867 1.00 82.75 263 ARG A O 1
ATOM 2094 N N . TRP A 1 264 ? -18.029 -2.748 12.315 1.00 81.44 264 TRP A N 1
ATOM 2095 C CA . TRP A 1 264 ? -17.686 -1.943 13.495 1.00 81.44 264 TRP A CA 1
ATOM 2096 C C . TRP A 1 264 ? -18.523 -0.663 13.623 1.00 81.44 264 TRP A C 1
ATOM 2098 O O . TRP A 1 264 ? -18.734 -0.174 14.731 1.00 81.44 264 TRP A O 1
ATOM 2108 N N . GLU A 1 265 ? -19.028 -0.142 12.503 1.00 78.06 265 GLU A N 1
ATOM 2109 C CA . GLU A 1 265 ? -19.845 1.070 12.462 1.00 78.06 265 GLU A CA 1
ATOM 2110 C C . GLU A 1 265 ? -21.281 0.817 12.925 1.00 78.06 265 GLU A C 1
ATOM 2112 O O . GLU A 1 265 ? -21.928 1.725 13.440 1.00 78.06 265 GLU A O 1
ATOM 2117 N N . LYS A 1 266 ? -21.783 -0.413 12.760 1.00 75.06 266 LYS A N 1
ATOM 2118 C CA . LYS A 1 266 ? -23.119 -0.813 13.221 1.00 75.06 266 LYS A CA 1
ATOM 2119 C C . LYS A 1 266 ? -23.111 -1.271 14.672 1.00 75.06 266 LYS A C 1
ATOM 2121 O O . LYS A 1 266 ? -24.047 -0.989 15.411 1.00 75.06 266 LYS A O 1
ATOM 2126 N N . GLU A 1 267 ? -22.064 -1.990 15.063 1.00 72.12 267 GLU A N 1
ATOM 2127 C CA . GLU A 1 267 ? -21.970 -2.629 16.379 1.00 72.12 267 GLU A CA 1
ATOM 2128 C C . GLU A 1 267 ? -21.464 -1.679 17.478 1.00 72.12 267 GLU A C 1
ATOM 2130 O O . GLU A 1 267 ? -21.475 -2.048 18.649 1.00 72.12 267 GLU A O 1
ATOM 2135 N N . GLY A 1 268 ? -21.057 -0.451 17.129 1.00 59.44 268 GLY A N 1
ATOM 2136 C CA . GLY A 1 268 ? -20.558 0.526 18.099 1.00 59.44 268 GLY A CA 1
ATOM 2137 C C . GLY A 1 268 ? -19.223 0.100 18.710 1.00 59.44 268 GLY A C 1
ATOM 2138 O O . GLY A 1 268 ? -19.053 0.153 19.926 1.00 59.44 268 GLY A O 1
ATOM 2139 N N . PHE A 1 269 ? -18.292 -0.363 17.870 1.00 60.28 269 PHE A N 1
ATOM 2140 C CA . PHE A 1 269 ? -16.977 -0.826 18.311 1.00 60.28 269 PHE A CA 1
ATOM 2141 C C . PHE A 1 269 ? -16.222 0.296 19.039 1.00 60.28 269 PHE A C 1
ATOM 2143 O O . PHE A 1 269 ? -15.924 1.335 18.454 1.00 60.28 269 PHE A O 1
ATOM 2150 N N . ASP A 1 270 ? -15.890 0.081 20.312 1.00 54.62 270 ASP A N 1
ATOM 2151 C CA . ASP A 1 270 ? -15.316 1.105 21.197 1.00 54.62 270 ASP A CA 1
ATOM 2152 C C . ASP A 1 270 ? -13.827 1.406 20.948 1.00 54.62 270 ASP A C 1
ATOM 2154 O O . ASP A 1 270 ? -13.227 2.206 21.665 1.00 54.62 270 ASP A O 1
ATOM 2158 N N . GLY A 1 271 ? -13.192 0.753 19.968 1.00 51.50 271 GLY A N 1
ATOM 2159 C CA . GLY A 1 271 ? -11.757 0.886 19.693 1.00 51.50 271 GLY A CA 1
ATOM 2160 C C . GLY A 1 271 ? -10.838 0.396 20.827 1.00 51.50 271 GLY A C 1
ATOM 2161 O O . GLY A 1 271 ? -9.618 0.361 20.649 1.00 51.50 271 GLY A O 1
ATOM 2162 N N . GLY A 1 272 ? -11.400 0.004 21.978 1.00 46.44 272 GLY A N 1
ATOM 2163 C CA . GLY A 1 272 ? -10.703 -0.428 23.188 1.00 46.44 272 GLY A CA 1
ATOM 2164 C C . GLY A 1 272 ? -10.430 -1.931 23.216 1.00 46.44 272 GLY A C 1
ATOM 2165 O O . GLY A 1 272 ? -9.477 -2.385 23.859 1.00 46.44 272 GLY A O 1
ATOM 2166 N N . THR A 1 273 ? -11.202 -2.718 22.464 1.00 54.25 273 THR A N 1
ATOM 2167 C CA . THR A 1 273 ? -10.921 -4.144 22.259 1.00 54.25 273 THR A CA 1
ATOM 2168 C C . THR A 1 273 ? -9.713 -4.335 21.332 1.00 54.25 273 THR A C 1
ATOM 2170 O O . THR A 1 273 ? -9.768 -4.216 20.113 1.00 54.25 273 THR A O 1
ATOM 2173 N N . ASN A 1 274 ? -8.563 -4.638 21.940 1.00 58.78 274 ASN A N 1
ATOM 2174 C CA . ASN A 1 274 ? -7.275 -4.743 21.247 1.00 58.78 274 ASN A CA 1
ATOM 2175 C C . ASN A 1 274 ? -7.009 -6.103 20.577 1.00 58.78 274 ASN A C 1
ATOM 2177 O O . ASN A 1 274 ? -5.940 -6.271 19.994 1.00 58.78 274 ASN A O 1
ATOM 2181 N N . SER A 1 275 ? -7.920 -7.078 20.664 1.00 74.94 275 SER A N 1
ATOM 2182 C CA . SER A 1 275 ? -7.707 -8.399 20.055 1.00 74.94 275 SER A CA 1
ATOM 2183 C C . SER A 1 275 ? -7.729 -8.308 18.528 1.00 74.94 275 SER A C 1
ATOM 2185 O O . SER A 1 275 ? -8.655 -7.732 17.954 1.00 74.94 275 SER A O 1
ATOM 2187 N N . LEU A 1 276 ? -6.741 -8.915 17.859 1.00 72.56 276 LEU A N 1
ATOM 2188 C CA . LEU A 1 276 ? -6.690 -8.953 16.393 1.00 72.56 276 LEU A CA 1
ATOM 2189 C C . LEU A 1 276 ? -7.932 -9.635 15.804 1.00 72.56 276 LEU A C 1
ATOM 2191 O O . LEU A 1 276 ? -8.449 -9.169 14.799 1.00 72.56 276 LEU A O 1
ATOM 2195 N N . GLU A 1 277 ? -8.450 -10.683 16.442 1.00 78.69 277 GLU A N 1
ATOM 2196 C CA . GLU A 1 277 ? -9.639 -11.396 15.955 1.00 78.69 277 GLU A CA 1
ATOM 2197 C C . GLU A 1 277 ? -10.890 -10.506 15.967 1.00 78.69 277 GLU A C 1
ATOM 2199 O O . GLU A 1 277 ? -11.661 -10.500 15.010 1.00 78.69 277 GLU A O 1
ATOM 2204 N N . SER A 1 278 ? -11.061 -9.682 17.006 1.00 75.94 278 SER A N 1
ATOM 2205 C CA . SER A 1 278 ? -12.154 -8.704 17.071 1.00 75.94 278 SER A CA 1
ATOM 2206 C C . SER A 1 278 ? -11.997 -7.622 16.002 1.00 75.94 278 SER A C 1
ATOM 2208 O O . SER A 1 278 ? -12.964 -7.289 15.321 1.00 75.94 278 SER A O 1
ATOM 2210 N N . LEU A 1 279 ? -10.770 -7.129 15.800 1.00 73.81 279 LEU A N 1
ATOM 2211 C CA . LEU A 1 279 ? -10.453 -6.157 14.752 1.00 73.81 279 LEU A CA 1
ATOM 2212 C C . LEU A 1 279 ? -10.710 -6.723 13.345 1.00 73.81 279 LEU A C 1
ATOM 2214 O O . LEU A 1 279 ? -11.231 -6.016 12.490 1.00 73.81 279 LEU A O 1
ATOM 2218 N N . LEU A 1 280 ? -10.395 -7.996 13.099 1.00 77.50 280 LEU A N 1
ATOM 2219 C CA . LEU A 1 280 ? -10.664 -8.665 11.823 1.00 77.50 280 LEU A CA 1
ATOM 2220 C C . LEU A 1 280 ? -12.151 -8.931 11.604 1.00 77.50 280 LEU A C 1
ATOM 2222 O O . LEU A 1 280 ? -12.644 -8.734 10.495 1.00 77.50 280 LEU A O 1
ATOM 2226 N N . ALA A 1 281 ? -12.876 -9.346 12.643 1.00 79.06 281 ALA A N 1
ATOM 2227 C CA . ALA A 1 281 ? -14.324 -9.512 12.569 1.00 79.06 281 ALA A CA 1
ATOM 2228 C C . ALA A 1 281 ? -15.018 -8.183 12.234 1.00 79.06 281 ALA A C 1
ATOM 2230 O O . ALA A 1 281 ? -15.963 -8.166 11.442 1.00 79.06 281 ALA A O 1
ATOM 2231 N N . ALA A 1 282 ? -14.507 -7.078 12.782 1.00 75.56 282 ALA A N 1
ATOM 2232 C CA . ALA A 1 282 ? -14.946 -5.721 12.489 1.00 75.56 282 ALA A CA 1
ATOM 2233 C C . ALA A 1 282 ? -14.780 -5.342 11.005 1.00 75.56 282 ALA A C 1
ATOM 2235 O O . ALA A 1 282 ? -15.629 -4.627 10.477 1.00 75.56 282 ALA A O 1
ATOM 2236 N N . LEU A 1 283 ? -13.760 -5.858 10.304 1.00 79.69 283 LEU A N 1
ATOM 2237 C CA . LEU A 1 283 ? -13.522 -5.581 8.877 1.00 79.69 283 LEU A CA 1
ATOM 2238 C C . LEU A 1 283 ? -14.589 -6.149 7.923 1.00 79.69 283 LEU A C 1
ATOM 2240 O O . LEU A 1 283 ? -14.509 -5.920 6.715 1.00 79.69 283 LEU A O 1
ATOM 2244 N N . GLY A 1 284 ? -15.563 -6.909 8.431 1.00 76.19 284 GLY A N 1
ATOM 2245 C CA . GLY A 1 284 ? -16.711 -7.350 7.645 1.00 76.19 284 GLY A CA 1
ATOM 2246 C C . GLY A 1 284 ? -17.466 -6.169 7.031 1.00 76.19 284 GLY A C 1
ATOM 2247 O O . GLY A 1 284 ? -17.636 -5.135 7.671 1.00 76.19 284 GLY A O 1
ATOM 2248 N N . VAL A 1 285 ? -17.914 -6.341 5.790 1.00 63.91 285 VAL A N 1
ATOM 2249 C CA . VAL A 1 285 ? -18.744 -5.381 5.055 1.00 63.91 285 VAL A CA 1
ATOM 2250 C C . VAL A 1 285 ? -20.116 -6.018 4.881 1.00 63.91 285 VAL A C 1
ATOM 2252 O O . VAL A 1 285 ? -20.180 -7.181 4.471 1.00 63.91 285 VAL A O 1
ATOM 2255 N N . ASP A 1 286 ? -21.164 -5.273 5.220 1.00 59.03 286 ASP A N 1
ATOM 2256 C CA . ASP A 1 286 ? -22.564 -5.703 5.118 1.00 59.03 286 ASP A CA 1
ATOM 2257 C C . ASP A 1 286 ? -23.268 -5.119 3.888 1.00 59.03 286 ASP A C 1
ATOM 2259 O O . ASP A 1 286 ? -23.009 -3.935 3.564 1.00 59.03 286 ASP A O 1
#

Sequence (286 aa):
MPLPILLGKRPRADDQGTQTSGRGTRACTASRRKLNALAEKIRKWDPNCRIPQVPRDSDPPEVAFKAAASVQSSLAVKQFISLVEEWKRRDKDMFLSSGTGDIVVQHGKRLVNLVGKSSLTDFLHRHAQACVARQLDLQMKSRGSIRRSKDDTERLARELGMEIEDLKEHLEKGRMWNSICGPEDDRLLPFFTVGPKGTFEEEDTLIVKEKCPLYIKKKEWRSLARETQAFHSLLDADHVSTLRRAGEALEKMVLMGSEQVFRWEKEGFDGGTNSLESLLAALGVD